Protein AF-A0A956LMI2-F1 (afdb_monomer_lite)

pLDDT: mean 76.94, std 14.59, range [37.19, 93.25]

Radius of gyration: 19.97 Å; chains: 1; bounding box: 58×34×61 Å

Sequence (258 aa):
MSATSNTNPEPTAPAVGPYRWFLLFNVVMVLFIFAEPTIARLTEGAWKRGHFVFENTVSLDSHAAFGYLFVLLFVTQSVLGFSLLRRARLVSAHRALGRVFVFGAAPLFIAIGVWMILDRGLGLPPERTVVFRRDAIALIIELIQVMTLVAIFLGRGWLAIRRRRLTAHVDAMMAAFISAAMIAGIRLVYAVIWMFGDSPFTVSGVYFITAALTTLELAAAFALVGRLRENRFALALVAGSTVLVIVAASPWYSVWDT

Secondary structure (DSSP, 8-state):
-------PPP--GGGHHHHHHHHHHHHHHHHHHHHHHHHHHHHHSSEEETTEEE-STHHHHHHHHHHHHHHHHHHHHHHHHHHTTT-GGGHHHHHHHHHHIIIIIHHHHHHHHHHHHHHHHTT-TT----TTTTTHHHHHHHHHHHHHHHHHHHHHHHHHHHTT-HHHHHHHHHHHHHHHHHHHHHHHHHHHHHTTSS-S--HHHHHHHHHHHHHHHHHHHHHHTT-TTTTHHHHHHHHHHHHHHHHHHGGGPPP---

Foldseek 3Di:
DDDPPPPPPDLPPLLLVLLVVLLVVLLVLLCVLVVVQVVCCVPVVFRDDVPDTDPPCPLVVQLVVLVVVLSVLVVVLSVLVVCCVPDVPSVVVNVVSVCCNVVPSVVSSLVSVVVSLCVLQVCPPPPPCNVQPLPSVLVVLLSVLLVVQLVVLCVQLVVCVVVVNNVSNSLSVSLSVLSNSLVSQLSVLVVVQVVVPDHQAWSLRSLVVSLVVSLVSSCCSCVSSPRNPVCVVSSCSSNVSSVVSSVVSVVRIDPPDD

Structure (mmCIF, N/CA/C/O backbone):
data_AF-A0A956LMI2-F1
#
_entry.id   AF-A0A956LMI2-F1
#
loop_
_atom_site.group_PDB
_atom_site.id
_atom_site.type_symbol
_atom_site.label_atom_id
_atom_site.label_alt_id
_atom_site.label_comp_id
_atom_site.label_asym_id
_atom_site.label_entity_id
_atom_site.label_seq_id
_atom_site.pdbx_PDB_ins_code
_atom_site.Cartn_x
_atom_site.Cartn_y
_atom_site.Cartn_z
_atom_site.occupancy
_atom_site.B_iso_or_equiv
_atom_site.auth_seq_id
_atom_site.auth_comp_id
_atom_site.auth_asym_id
_atom_site.auth_atom_id
_atom_site.pdbx_PDB_model_num
ATOM 1 N N . MET A 1 1 ? -35.229 -0.086 35.539 1.00 44.16 1 MET A N 1
ATOM 2 C CA . MET A 1 1 ? -34.698 -0.538 34.235 1.00 44.16 1 MET A CA 1
ATOM 3 C C . MET A 1 1 ? -33.244 -0.105 34.148 1.00 44.16 1 MET A C 1
ATOM 5 O O . MET A 1 1 ? -32.979 1.083 34.044 1.00 44.16 1 MET A O 1
ATOM 9 N N . SER A 1 2 ? -32.322 -1.049 34.338 1.00 40.94 2 SER A N 1
ATOM 10 C CA . SER A 1 2 ? -30.877 -0.802 34.352 1.00 40.94 2 SER A CA 1
ATOM 11 C C . SER A 1 2 ? -30.380 -0.605 32.921 1.00 40.94 2 SER A C 1
ATOM 13 O O . SER A 1 2 ? -30.636 -1.447 32.061 1.00 40.94 2 SER A O 1
ATOM 15 N N . ALA A 1 3 ? -29.705 0.515 32.660 1.00 42.06 3 ALA A N 1
ATOM 16 C CA . ALA A 1 3 ? -29.000 0.741 31.411 1.00 42.06 3 ALA A CA 1
ATOM 17 C C . ALA A 1 3 ? -27.860 -0.279 31.322 1.00 42.06 3 ALA A C 1
ATOM 19 O O . ALA A 1 3 ? -26.848 -0.161 32.011 1.00 42.06 3 ALA A O 1
ATOM 20 N N . THR A 1 4 ? -28.028 -1.297 30.481 1.00 39.53 4 THR A N 1
ATOM 21 C CA . THR A 1 4 ? -26.944 -2.199 30.099 1.00 39.53 4 THR A CA 1
ATOM 22 C C . THR A 1 4 ? -25.870 -1.370 29.407 1.00 39.53 4 THR A C 1
ATOM 24 O O . THR A 1 4 ? -25.980 -1.018 28.230 1.00 39.53 4 THR A O 1
ATOM 27 N N . SER A 1 5 ? -24.857 -1.014 30.187 1.00 38.62 5 SER A N 1
ATOM 28 C CA . SER A 1 5 ? -23.581 -0.469 29.756 1.00 38.62 5 SER A CA 1
ATOM 29 C C . SER A 1 5 ? -23.000 -1.395 28.682 1.00 38.62 5 SER A C 1
ATOM 31 O O . SER A 1 5 ? -22.398 -2.424 28.980 1.00 38.62 5 SER A O 1
ATOM 33 N N . ASN A 1 6 ? -23.215 -1.038 27.414 1.00 38.66 6 ASN A N 1
ATOM 34 C CA . ASN A 1 6 ? -22.536 -1.624 26.262 1.00 38.66 6 ASN A CA 1
ATOM 35 C C . ASN A 1 6 ? -21.081 -1.132 26.256 1.00 38.66 6 ASN A C 1
ATOM 37 O O . ASN A 1 6 ? -20.674 -0.328 25.415 1.00 38.66 6 ASN A O 1
ATOM 41 N N . THR A 1 7 ? -20.286 -1.599 27.215 1.00 43.38 7 THR A N 1
ATOM 42 C CA . THR A 1 7 ? -18.830 -1.560 27.118 1.00 43.38 7 THR A CA 1
ATOM 43 C C . THR A 1 7 ? -18.441 -2.612 26.093 1.00 43.38 7 THR A C 1
ATOM 45 O O . THR A 1 7 ? -18.179 -3.766 26.426 1.00 43.38 7 THR A O 1
ATOM 48 N N . ASN A 1 8 ? -18.454 -2.224 24.815 1.00 43.31 8 ASN A N 1
ATOM 49 C CA . ASN A 1 8 ? -17.656 -2.932 23.824 1.00 43.31 8 ASN A CA 1
ATOM 50 C C . ASN A 1 8 ? -16.249 -3.065 24.421 1.00 43.31 8 ASN A C 1
ATOM 52 O O . ASN A 1 8 ? -15.710 -2.030 24.827 1.00 43.31 8 ASN A O 1
ATOM 56 N N . PRO A 1 9 ? -15.673 -4.275 24.517 1.00 43.16 9 PRO A N 1
ATOM 57 C CA . PRO A 1 9 ? -14.311 -4.407 24.997 1.00 43.16 9 PRO A CA 1
ATOM 58 C C . PRO A 1 9 ? -13.437 -3.506 24.127 1.00 43.16 9 PRO A C 1
ATOM 60 O O . PRO A 1 9 ? -13.454 -3.608 22.893 1.00 43.16 9 PRO A O 1
ATOM 63 N N . GLU A 1 10 ? -12.753 -2.559 24.773 1.00 48.59 10 GLU A N 1
ATOM 64 C CA . GLU A 1 10 ? -11.717 -1.761 24.132 1.00 48.59 10 GLU A CA 1
ATOM 65 C C . GLU A 1 10 ? -10.778 -2.709 23.382 1.00 48.59 10 GLU A C 1
ATOM 67 O O . GLU A 1 10 ? -10.580 -3.844 23.832 1.00 48.59 10 GLU A O 1
ATOM 72 N N . PRO A 1 11 ? -10.199 -2.293 22.241 1.00 48.06 11 PRO A N 1
ATOM 73 C CA . PRO A 1 11 ? -9.112 -3.052 21.644 1.00 48.06 11 PRO A CA 1
ATOM 74 C C . PRO A 1 11 ? -8.071 -3.286 22.739 1.00 48.06 11 PRO A C 1
ATOM 76 O O . PRO A 1 11 ? -7.409 -2.355 23.191 1.00 48.06 11 PRO A O 1
ATOM 79 N N . THR A 1 12 ? -7.998 -4.526 23.218 1.00 49.00 12 THR A N 1
ATOM 80 C CA . THR A 1 12 ? -7.152 -4.901 24.342 1.00 49.00 12 THR A CA 1
ATOM 81 C C . THR A 1 12 ? -5.732 -4.463 24.005 1.00 49.00 12 THR A C 1
ATOM 83 O O . THR A 1 12 ? -5.245 -4.783 22.918 1.00 49.00 12 THR A O 1
ATOM 86 N N . ALA A 1 13 ? -5.073 -3.747 24.920 1.00 49.28 13 ALA A N 1
ATOM 87 C CA . ALA A 1 13 ? -3.671 -3.328 24.831 1.00 49.28 13 ALA A CA 1
ATOM 88 C C . ALA A 1 13 ? -2.713 -4.304 24.090 1.00 49.28 13 ALA A C 1
ATOM 90 O O . ALA A 1 13 ? -1.884 -3.809 23.321 1.00 49.28 13 ALA A O 1
ATOM 91 N N . PRO A 1 14 ? -2.827 -5.650 24.212 1.00 50.78 14 PRO A N 1
ATOM 92 C CA . PRO A 1 14 ? -2.036 -6.611 23.430 1.00 50.78 14 PRO A CA 1
ATOM 93 C C . PRO A 1 14 ? -2.103 -6.476 21.898 1.00 50.78 14 PRO A C 1
ATOM 95 O O . PRO A 1 14 ? -1.109 -6.753 21.237 1.00 50.78 14 PRO A O 1
ATOM 98 N N . ALA A 1 15 ? -3.207 -6.015 21.302 1.00 57.75 15 ALA A N 1
ATOM 99 C CA . ALA A 1 15 ? -3.331 -5.902 19.841 1.00 57.75 15 ALA A CA 1
ATOM 100 C C . ALA A 1 15 ? -2.534 -4.730 19.239 1.00 57.75 15 ALA A C 1
ATOM 102 O O . ALA A 1 15 ? -2.207 -4.719 18.053 1.00 57.75 15 ALA A O 1
ATOM 103 N N . VAL A 1 16 ? -2.239 -3.717 20.054 1.00 66.75 16 VAL A N 1
ATOM 104 C CA . VAL A 1 16 ? -1.670 -2.445 19.598 1.00 66.75 16 VAL A CA 1
ATOM 105 C C . VAL A 1 16 ? -0.168 -2.565 19.319 1.00 66.75 16 VAL A C 1
ATOM 107 O O . VAL A 1 16 ? 0.335 -1.907 18.412 1.00 66.75 16 VAL A O 1
ATOM 110 N N . GLY A 1 17 ? 0.548 -3.403 20.075 1.00 77.00 17 GLY A N 1
ATOM 111 C CA . GLY A 1 17 ? 1.995 -3.596 19.940 1.00 77.00 17 GLY A CA 1
ATOM 112 C C . GLY A 1 17 ? 2.400 -4.246 18.611 1.00 77.00 17 GLY A C 1
ATOM 113 O O . GLY A 1 17 ? 3.127 -3.617 17.844 1.00 77.00 17 GLY A O 1
ATOM 114 N N . PRO A 1 18 ? 1.911 -5.457 18.290 1.00 82.56 18 PRO A N 1
ATOM 115 C CA . PRO A 1 18 ? 2.251 -6.138 17.043 1.00 82.56 18 PRO A CA 1
ATOM 116 C C . PRO A 1 18 ? 1.874 -5.322 15.803 1.00 82.56 18 PRO A C 1
ATOM 118 O O . PRO A 1 18 ? 2.706 -5.130 14.923 1.00 82.56 18 PRO A O 1
ATOM 121 N N . TYR A 1 19 ? 0.664 -4.753 15.752 1.00 84.75 19 TYR A N 1
ATOM 122 C CA . TYR A 1 19 ? 0.241 -3.937 14.608 1.00 84.75 19 TYR A CA 1
ATOM 123 C C . TYR A 1 19 ? 1.116 -2.699 14.412 1.00 84.75 19 TYR A C 1
ATOM 125 O O . TYR A 1 19 ? 1.459 -2.384 13.279 1.00 84.75 19 TYR A O 1
ATOM 133 N N . ARG A 1 20 ? 1.559 -2.030 15.487 1.00 81.06 20 ARG A N 1
ATOM 134 C CA . ARG A 1 20 ? 2.545 -0.937 15.377 1.00 81.06 20 ARG A CA 1
ATOM 135 C C . ARG A 1 20 ? 3.820 -1.380 14.681 1.00 81.06 20 ARG A C 1
ATOM 137 O O . ARG A 1 20 ? 4.314 -0.646 13.832 1.00 81.06 20 ARG A O 1
ATOM 144 N N . TRP A 1 21 ? 4.336 -2.550 15.046 1.00 84.56 21 TRP A N 1
ATOM 145 C CA . TRP A 1 21 ? 5.561 -3.078 14.462 1.00 84.56 21 TRP A CA 1
ATOM 146 C C . TRP A 1 21 ? 5.404 -3.375 12.978 1.00 84.56 21 TRP A C 1
ATOM 148 O O . TRP A 1 21 ? 6.232 -2.913 12.202 1.00 84.56 21 TRP A O 1
ATOM 158 N N . PHE A 1 22 ? 4.322 -4.041 12.569 1.00 85.75 22 PHE A N 1
ATOM 159 C CA . PHE A 1 22 ? 4.063 -4.279 11.145 1.00 85.75 22 PHE A CA 1
ATOM 160 C C . PHE A 1 22 ? 3.876 -2.974 10.367 1.00 85.75 22 PHE A C 1
ATOM 162 O O . PHE A 1 22 ? 4.429 -2.823 9.280 1.00 85.75 22 PHE A O 1
ATOM 169 N N . LEU A 1 23 ? 3.148 -2.002 10.926 1.00 84.25 23 LEU A N 1
ATOM 170 C CA . LEU A 1 23 ? 2.990 -0.690 10.296 1.00 84.25 23 LEU A CA 1
ATOM 171 C C . LEU A 1 23 ? 4.340 0.012 10.106 1.00 84.25 23 LEU A C 1
ATOM 173 O O . LEU A 1 23 ? 4.628 0.504 9.018 1.00 84.25 23 LEU A O 1
ATOM 177 N N . LEU A 1 24 ? 5.179 0.035 11.146 1.00 86.19 24 LEU A N 1
ATOM 178 C CA . LEU A 1 24 ? 6.502 0.650 11.090 1.00 86.19 24 LEU A CA 1
ATOM 179 C C . LEU A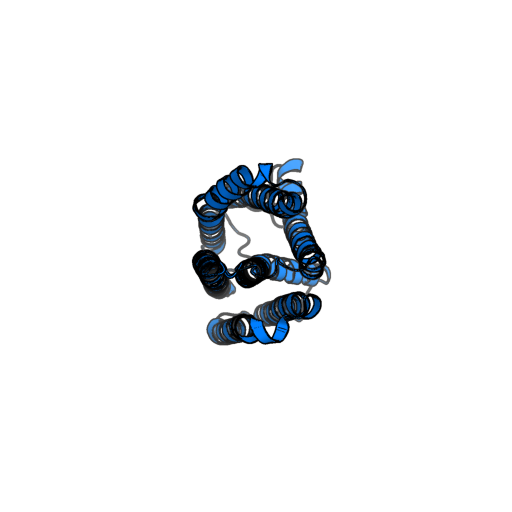 1 24 ? 7.421 -0.072 10.100 1.00 86.19 24 LE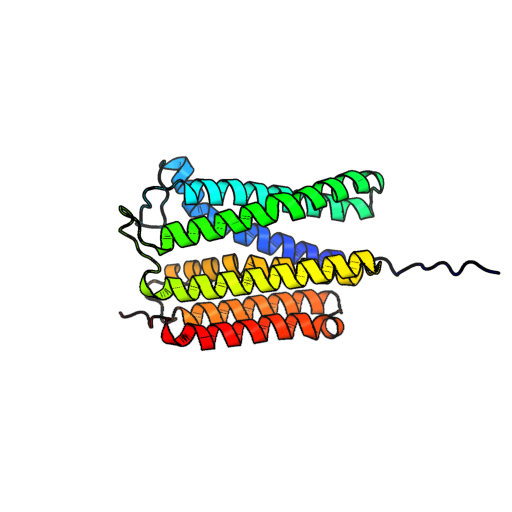U A C 1
ATOM 181 O O . LEU A 1 24 ? 8.064 0.587 9.290 1.00 86.19 24 LEU A O 1
ATOM 185 N N . PHE A 1 25 ? 7.454 -1.403 10.145 1.00 87.12 25 PHE A N 1
ATOM 186 C CA . PHE A 1 25 ? 8.259 -2.232 9.252 1.00 87.12 25 PHE A CA 1
ATOM 187 C C . PHE A 1 25 ? 7.943 -1.940 7.781 1.00 87.12 25 PHE A C 1
ATOM 189 O O . PHE A 1 25 ? 8.845 -1.623 7.012 1.00 87.12 25 PHE A O 1
ATOM 196 N N . ASN A 1 26 ? 6.663 -1.937 7.410 1.00 84.19 26 ASN A N 1
ATOM 197 C CA . ASN A 1 26 ? 6.239 -1.622 6.046 1.00 84.19 26 ASN A CA 1
ATOM 198 C C . ASN A 1 26 ? 6.549 -0.178 5.645 1.00 84.19 26 ASN A C 1
ATOM 200 O O . ASN A 1 26 ? 6.967 0.055 4.516 1.00 84.19 26 ASN A O 1
ATOM 204 N N . VAL A 1 27 ? 6.377 0.799 6.546 1.00 86.25 27 VAL A N 1
ATOM 205 C CA . VAL A 1 27 ? 6.756 2.194 6.261 1.00 86.25 27 VAL A CA 1
ATOM 206 C C . VAL A 1 27 ? 8.254 2.294 5.978 1.00 86.25 27 VAL A C 1
ATOM 208 O O . VAL A 1 27 ? 8.643 2.901 4.984 1.00 86.25 27 VAL A O 1
ATOM 211 N N . VAL A 1 28 ? 9.093 1.677 6.813 1.00 86.81 28 VAL A N 1
ATOM 212 C CA . VAL A 1 28 ? 10.549 1.657 6.616 1.00 86.81 28 VAL A CA 1
ATOM 213 C C . VAL A 1 28 ? 10.907 0.963 5.306 1.00 86.81 28 VAL A C 1
ATOM 215 O O . VAL A 1 28 ? 11.704 1.496 4.542 1.00 86.81 28 VAL A O 1
ATOM 218 N N . MET A 1 29 ? 10.281 -0.177 5.011 1.00 83.19 29 MET A N 1
ATOM 219 C CA . MET A 1 29 ? 10.495 -0.911 3.767 1.00 83.19 29 MET A CA 1
ATOM 220 C C . MET A 1 29 ? 10.142 -0.055 2.540 1.00 83.19 29 MET A C 1
ATOM 222 O O . MET A 1 29 ? 10.951 0.052 1.621 1.00 83.19 29 MET A O 1
ATOM 226 N N . VAL A 1 30 ? 8.977 0.604 2.539 1.00 80.81 30 VAL A N 1
ATOM 227 C CA . VAL A 1 30 ? 8.566 1.530 1.470 1.00 80.81 30 VAL A CA 1
ATOM 228 C C . VAL A 1 30 ? 9.601 2.643 1.307 1.00 80.81 30 VAL A C 1
ATOM 230 O O . VAL A 1 30 ? 10.081 2.870 0.201 1.00 80.81 30 VAL A O 1
ATOM 233 N N . LEU A 1 31 ? 9.990 3.309 2.398 1.00 84.19 31 LEU A N 1
ATOM 234 C CA . LEU A 1 31 ? 10.976 4.391 2.350 1.00 84.19 31 LEU A CA 1
ATOM 235 C C . LEU A 1 31 ? 12.331 3.917 1.812 1.00 84.19 31 LEU A C 1
ATOM 237 O O . LEU A 1 31 ? 12.943 4.628 1.021 1.00 84.19 31 LEU A O 1
ATOM 241 N N . PHE A 1 32 ? 12.773 2.720 2.199 1.00 81.75 32 PHE A N 1
ATOM 242 C CA . PHE A 1 32 ? 14.036 2.138 1.754 1.00 81.75 32 PHE A CA 1
ATOM 243 C C . PHE A 1 32 ? 14.053 1.883 0.243 1.00 81.75 32 PHE A C 1
ATOM 245 O O . PHE A 1 32 ? 15.001 2.262 -0.435 1.00 81.75 32 PHE A O 1
ATOM 252 N N . ILE A 1 33 ? 12.974 1.323 -0.310 1.00 74.56 33 ILE A N 1
ATOM 253 C CA . ILE A 1 33 ? 12.856 1.047 -1.752 1.00 74.56 33 ILE A CA 1
ATOM 254 C C . ILE A 1 33 ? 12.886 2.335 -2.580 1.00 74.56 33 ILE A C 1
ATOM 256 O O . ILE A 1 33 ? 13.409 2.352 -3.693 1.00 74.56 33 ILE A O 1
ATOM 260 N N . PHE A 1 34 ? 12.307 3.414 -2.056 1.00 73.50 34 PHE A N 1
ATOM 261 C CA . PHE A 1 34 ? 12.315 4.713 -2.724 1.00 73.50 34 PHE A CA 1
ATOM 262 C C . PHE A 1 34 ? 13.587 5.527 -2.449 1.00 73.50 34 PHE A C 1
ATOM 264 O O . PHE A 1 34 ? 13.789 6.543 -3.108 1.00 73.50 34 PHE A O 1
ATOM 271 N N . ALA A 1 35 ? 14.453 5.111 -1.521 1.00 78.62 35 ALA A N 1
ATOM 272 C CA . ALA A 1 35 ? 15.606 5.905 -1.108 1.00 78.62 35 ALA A CA 1
ATOM 273 C C . ALA A 1 35 ? 16.617 6.103 -2.245 1.00 78.62 35 ALA A C 1
ATOM 275 O O . ALA A 1 35 ? 16.941 7.244 -2.549 1.00 78.62 35 ALA A O 1
ATOM 276 N N . GLU A 1 36 ? 17.072 5.030 -2.900 1.00 71.94 36 GLU A N 1
ATOM 277 C CA . GLU A 1 36 ? 18.051 5.103 -4.001 1.00 71.94 36 GLU A CA 1
ATOM 278 C C . GLU A 1 36 ? 17.610 6.068 -5.124 1.00 71.94 36 GLU A C 1
ATOM 280 O O . GLU A 1 36 ? 18.326 7.042 -5.377 1.00 71.94 36 GLU A O 1
ATOM 285 N N . PRO A 1 37 ? 16.438 5.889 -5.768 1.00 73.19 37 PRO A N 1
ATOM 286 C CA . PRO A 1 37 ? 16.053 6.743 -6.887 1.00 73.19 37 PRO A CA 1
ATOM 287 C C . PRO A 1 37 ? 15.731 8.183 -6.455 1.00 73.19 37 PRO A C 1
ATOM 289 O O . PRO A 1 37 ? 16.002 9.118 -7.210 1.00 73.19 37 PRO A O 1
ATOM 292 N N . THR A 1 38 ? 15.218 8.392 -5.235 1.00 82.69 38 THR A N 1
ATOM 293 C CA . THR A 1 38 ? 15.002 9.743 -4.693 1.00 82.69 38 THR A CA 1
ATOM 294 C C . THR A 1 38 ? 16.324 10.444 -4.384 1.00 82.69 38 THR A C 1
ATOM 296 O O . THR A 1 38 ? 16.465 11.624 -4.693 1.00 82.69 38 THR A O 1
ATOM 299 N N . ILE A 1 39 ? 17.306 9.744 -3.805 1.00 84.62 39 ILE A N 1
ATOM 300 C CA . ILE A 1 39 ? 18.637 10.306 -3.542 1.00 84.62 39 ILE A CA 1
ATOM 301 C C . ILE A 1 39 ? 19.283 10.710 -4.863 1.00 84.62 39 ILE A C 1
ATOM 303 O O . ILE A 1 39 ? 19.662 11.869 -4.989 1.00 84.62 39 ILE A O 1
ATOM 307 N N . ALA A 1 40 ? 19.305 9.826 -5.867 1.00 81.19 40 ALA A N 1
ATOM 308 C CA . ALA A 1 40 ? 19.843 10.146 -7.190 1.00 81.19 40 ALA A CA 1
ATOM 309 C C . ALA A 1 40 ? 19.163 11.382 -7.806 1.00 81.19 40 ALA A C 1
ATOM 311 O O . ALA A 1 40 ? 19.836 12.279 -8.319 1.00 81.19 40 ALA A O 1
ATOM 312 N N . ARG A 1 41 ? 17.833 11.496 -7.681 1.00 87.50 41 ARG A N 1
ATOM 313 C CA . ARG A 1 41 ? 17.100 12.677 -8.154 1.00 87.50 41 ARG A CA 1
ATOM 314 C C . ARG A 1 41 ? 17.519 13.957 -7.428 1.00 87.50 41 ARG A C 1
ATOM 316 O O . ARG A 1 41 ? 17.631 14.994 -8.078 1.00 87.50 41 ARG A O 1
ATOM 323 N N . LEU A 1 42 ? 17.757 13.897 -6.119 1.00 87.56 42 LEU A N 1
ATOM 324 C CA . LEU A 1 42 ? 18.145 15.052 -5.304 1.00 87.56 42 LEU A CA 1
ATOM 325 C C . LEU A 1 42 ? 19.618 15.450 -5.474 1.00 87.56 42 LEU A C 1
ATOM 327 O O . LEU A 1 42 ? 19.922 16.639 -5.447 1.00 87.56 42 LEU A O 1
ATOM 331 N N . THR A 1 43 ? 20.529 14.488 -5.635 1.00 88.88 43 THR A N 1
ATOM 332 C CA . THR A 1 43 ? 21.979 14.744 -5.698 1.00 88.88 43 THR A CA 1
ATOM 333 C C . THR A 1 43 ? 22.492 14.933 -7.118 1.00 88.88 43 THR A C 1
ATOM 335 O O . THR A 1 43 ? 23.389 15.739 -7.340 1.00 88.88 43 THR A O 1
ATOM 338 N N . GLU A 1 44 ? 21.935 14.206 -8.085 1.00 86.88 44 GLU A N 1
ATOM 339 C CA . GLU A 1 44 ? 22.396 14.197 -9.480 1.00 86.88 44 GLU A CA 1
ATOM 340 C C . GLU A 1 44 ? 21.406 14.876 -10.434 1.00 86.88 44 GLU A C 1
ATOM 342 O O . GLU A 1 44 ? 21.659 14.964 -11.635 1.00 86.88 44 GLU A O 1
ATOM 347 N N . GLY A 1 45 ? 20.255 15.334 -9.929 1.00 85.12 45 GLY A N 1
ATOM 348 C CA . GLY A 1 45 ? 19.227 15.993 -10.732 1.00 85.12 45 GLY A CA 1
ATOM 349 C C . GLY A 1 45 ? 18.511 15.062 -11.711 1.00 85.12 45 GLY A C 1
ATOM 350 O O . GLY A 1 45 ? 17.725 15.531 -12.529 1.00 85.12 45 GLY A O 1
ATOM 351 N N . ALA A 1 46 ? 18.726 13.748 -11.638 1.00 82.94 46 ALA A N 1
ATOM 352 C CA . ALA A 1 46 ? 18.171 12.772 -12.568 1.00 82.94 46 ALA A CA 1
ATOM 353 C C . ALA A 1 46 ? 17.579 11.579 -11.818 1.00 82.94 46 ALA A C 1
ATOM 355 O O . ALA A 1 46 ? 18.153 11.095 -10.846 1.00 82.94 46 ALA A O 1
ATOM 356 N N . TRP A 1 47 ? 16.435 11.083 -12.285 1.00 80.50 47 TRP A N 1
ATOM 357 C CA . TRP A 1 47 ? 15.911 9.813 -11.797 1.00 80.50 47 TRP A CA 1
ATOM 358 C C . TRP A 1 47 ? 16.782 8.691 -12.346 1.00 80.50 47 TRP A C 1
ATOM 360 O O . TRP A 1 47 ? 16.893 8.538 -13.564 1.00 80.50 47 TRP A O 1
ATOM 370 N N . LYS A 1 48 ? 17.396 7.912 -11.454 1.00 70.75 48 LYS A N 1
ATOM 371 C CA . LYS A 1 48 ? 18.263 6.793 -11.828 1.00 70.75 48 LYS A CA 1
ATOM 372 C C . LYS A 1 48 ? 18.008 5.570 -10.963 1.00 70.75 48 LYS A C 1
ATOM 374 O O . LYS A 1 48 ? 17.569 5.690 -9.821 1.00 70.75 48 LYS A O 1
ATOM 379 N N . ARG A 1 49 ? 18.296 4.398 -11.523 1.00 67.62 49 ARG A N 1
ATOM 380 C CA . ARG A 1 49 ? 18.397 3.134 -10.787 1.00 67.62 49 ARG A CA 1
ATOM 381 C C . ARG A 1 49 ? 19.542 2.321 -11.371 1.00 67.62 49 ARG A C 1
ATOM 383 O O . ARG A 1 49 ? 19.478 1.930 -12.539 1.00 67.62 49 ARG A O 1
ATOM 390 N N . GLY A 1 50 ? 20.598 2.102 -10.592 1.00 67.62 50 GLY A N 1
ATOM 391 C CA . GLY A 1 50 ? 21.864 1.608 -11.137 1.00 67.62 50 GLY A CA 1
ATOM 392 C C . GLY A 1 50 ? 22.349 2.457 -12.325 1.00 67.62 50 GLY A C 1
ATOM 393 O O . GLY A 1 50 ? 22.504 3.670 -12.210 1.00 67.62 50 GLY A O 1
ATOM 394 N N . HIS A 1 51 ? 22.559 1.829 -13.486 1.00 65.44 51 HIS A N 1
ATOM 395 C CA . HIS A 1 51 ? 23.030 2.494 -14.710 1.00 65.44 51 HIS A CA 1
ATOM 396 C C . HIS A 1 51 ? 21.905 3.071 -15.592 1.00 65.44 51 HIS A C 1
ATOM 398 O O . HIS A 1 51 ? 22.184 3.700 -16.613 1.00 65.44 51 HIS A O 1
ATOM 404 N N . PHE A 1 52 ? 20.638 2.870 -15.223 1.00 64.12 52 PHE A N 1
ATOM 405 C CA . PHE A 1 52 ? 19.497 3.336 -16.006 1.00 64.12 52 PHE A CA 1
ATOM 406 C C . PHE A 1 52 ? 19.078 4.745 -15.589 1.00 64.12 52 PHE A C 1
ATOM 408 O O . PHE A 1 52 ? 18.819 4.992 -14.410 1.00 64.12 52 PHE A O 1
ATOM 415 N N . VAL A 1 53 ? 18.964 5.652 -16.562 1.00 72.25 53 VAL A N 1
ATOM 416 C CA . VAL A 1 53 ? 18.468 7.024 -16.380 1.00 72.25 53 VAL A CA 1
ATOM 417 C C . VAL A 1 53 ? 17.061 7.127 -16.964 1.00 72.25 53 VAL A C 1
ATOM 419 O O . VAL A 1 53 ? 16.820 6.662 -18.078 1.00 72.25 53 VAL A O 1
ATOM 422 N N . PHE A 1 54 ? 16.134 7.721 -16.215 1.00 72.31 54 PHE A N 1
ATOM 423 C CA . PHE A 1 54 ? 14.763 7.957 -16.663 1.00 72.31 54 PHE A CA 1
ATOM 424 C C . PHE A 1 54 ? 14.608 9.383 -17.205 1.00 72.31 54 PHE A C 1
ATOM 426 O O . PHE A 1 54 ? 15.077 10.346 -16.597 1.00 72.31 54 PHE A O 1
ATOM 433 N N . GLU A 1 55 ? 13.898 9.516 -18.324 1.00 72.50 55 GLU A N 1
ATOM 434 C CA . GLU A 1 55 ? 13.566 10.792 -18.966 1.00 72.50 55 GLU A CA 1
ATOM 435 C C . GLU A 1 55 ? 12.067 11.118 -18.792 1.00 72.50 55 GLU A C 1
ATOM 437 O O . GLU A 1 55 ? 11.274 10.249 -18.420 1.00 72.50 55 GLU A O 1
ATOM 442 N N . ASN A 1 56 ? 11.666 12.377 -19.021 1.00 73.50 56 ASN A N 1
ATOM 443 C CA . ASN A 1 56 ? 10.287 12.865 -18.833 1.00 73.50 56 ASN A CA 1
ATOM 444 C C . ASN A 1 56 ? 9.688 12.514 -17.461 1.00 73.50 56 ASN A C 1
ATOM 446 O O . ASN A 1 56 ? 8.657 11.863 -17.354 1.00 73.50 56 ASN A O 1
ATOM 450 N N . THR A 1 57 ? 10.337 12.936 -16.382 1.00 79.75 57 THR A N 1
ATOM 451 C CA . THR A 1 57 ? 10.134 12.346 -15.050 1.00 79.75 57 THR A CA 1
ATOM 452 C C . THR A 1 57 ? 8.980 12.927 -14.236 1.00 79.75 57 THR A C 1
ATOM 454 O O . THR A 1 57 ? 8.881 12.641 -13.048 1.00 79.75 57 THR A O 1
ATOM 457 N N . VAL A 1 58 ? 8.091 13.726 -14.833 1.00 84.19 58 VAL A N 1
ATOM 458 C CA . VAL A 1 58 ? 7.024 14.438 -14.101 1.00 84.19 58 VAL A CA 1
ATOM 459 C C . VAL A 1 58 ? 6.115 13.476 -13.333 1.00 84.19 58 VAL A C 1
ATOM 461 O O . VAL A 1 58 ? 5.721 13.765 -12.202 1.00 84.19 58 VAL A O 1
ATOM 464 N N . SER A 1 59 ? 5.803 12.318 -13.916 1.00 85.06 59 SER A N 1
ATOM 465 C CA . SER A 1 59 ? 5.001 11.283 -13.262 1.00 85.06 59 SER A CA 1
ATOM 466 C C . SER A 1 59 ? 5.733 10.645 -12.074 1.00 85.06 59 SER A C 1
ATOM 468 O O . SER A 1 59 ? 5.114 10.412 -11.036 1.00 85.06 59 SER A O 1
ATOM 470 N N . LEU A 1 60 ? 7.052 10.436 -12.179 1.00 83.44 60 LEU A N 1
ATOM 471 C CA . LEU A 1 60 ? 7.913 9.938 -11.099 1.00 83.44 60 LEU A CA 1
ATOM 472 C C . LEU A 1 60 ? 8.065 10.972 -9.976 1.00 83.44 60 LEU A C 1
ATOM 474 O O . LEU A 1 60 ? 7.883 10.631 -8.810 1.00 83.44 60 LEU A O 1
ATOM 478 N N . ASP A 1 61 ? 8.324 12.236 -10.326 1.00 87.38 61 ASP A N 1
ATOM 479 C CA . ASP A 1 61 ? 8.406 13.360 -9.388 1.00 87.38 61 ASP A CA 1
ATOM 480 C C . ASP A 1 61 ? 7.085 13.515 -8.619 1.00 87.38 61 ASP A C 1
ATOM 482 O O . ASP A 1 61 ? 7.076 13.614 -7.390 1.00 87.38 61 ASP A O 1
ATOM 486 N N . SER A 1 62 ? 5.955 13.453 -9.332 1.00 88.25 62 SER A N 1
ATOM 487 C CA . SER A 1 62 ? 4.620 13.508 -8.733 1.00 88.25 62 SER A CA 1
ATOM 488 C C . SER A 1 62 ? 4.373 12.302 -7.827 1.00 88.25 62 SER A C 1
ATOM 490 O O . SER A 1 62 ? 3.982 12.465 -6.673 1.00 88.25 62 SER A O 1
ATOM 492 N N . HIS A 1 63 ? 4.632 11.082 -8.300 1.00 87.69 63 HIS A N 1
ATOM 493 C CA . HIS A 1 63 ? 4.419 9.876 -7.505 1.00 87.69 63 HIS A CA 1
ATOM 494 C C . HIS A 1 63 ? 5.262 9.867 -6.229 1.00 87.69 63 HIS A C 1
ATOM 496 O O . HIS A 1 63 ? 4.740 9.546 -5.162 1.00 87.69 63 HIS A O 1
ATOM 502 N N . ALA A 1 64 ? 6.524 10.288 -6.308 1.00 86.06 64 ALA A N 1
ATOM 503 C CA . ALA A 1 64 ? 7.390 10.414 -5.147 1.00 86.06 64 ALA A CA 1
ATOM 504 C C . ALA A 1 64 ? 6.875 11.482 -4.172 1.00 86.06 64 ALA A C 1
ATOM 506 O O . ALA A 1 64 ? 6.696 11.188 -2.991 1.00 86.06 64 ALA A O 1
ATOM 507 N N . ALA A 1 65 ? 6.561 12.691 -4.650 1.00 88.75 65 ALA A N 1
ATOM 508 C CA . ALA A 1 65 ? 6.068 13.778 -3.804 1.00 88.75 65 ALA A CA 1
ATOM 509 C C . ALA A 1 65 ? 4.773 13.397 -3.067 1.00 88.75 65 ALA A C 1
ATOM 511 O O . ALA A 1 65 ? 4.673 13.536 -1.844 1.00 88.75 65 ALA A O 1
ATOM 512 N N . PHE A 1 66 ? 3.793 12.854 -3.793 1.00 88.88 66 PHE A N 1
ATOM 513 C CA . PHE A 1 66 ? 2.535 12.406 -3.202 1.00 88.88 66 PHE A CA 1
ATOM 514 C C . PHE A 1 66 ? 2.699 11.140 -2.359 1.00 88.88 66 PHE A C 1
ATOM 516 O O . PHE A 1 66 ? 1.988 10.990 -1.369 1.00 88.88 66 PHE A O 1
ATOM 523 N N . GLY A 1 67 ? 3.658 10.270 -2.683 1.00 86.31 67 GLY A N 1
ATOM 524 C CA . GLY A 1 67 ? 4.037 9.125 -1.859 1.00 86.31 67 GLY A CA 1
ATOM 525 C C . GLY A 1 67 ? 4.597 9.545 -0.504 1.00 86.31 67 GLY A C 1
ATOM 526 O O . GLY A 1 67 ? 4.129 9.062 0.526 1.00 86.31 67 GLY A O 1
ATOM 527 N N . TYR A 1 68 ? 5.521 10.509 -0.468 1.00 87.31 68 TYR A N 1
ATOM 528 C CA . TYR A 1 68 ? 6.040 11.057 0.788 1.00 87.31 68 TYR A CA 1
ATOM 529 C C . TYR A 1 68 ? 4.954 11.766 1.598 1.00 87.31 68 TYR A C 1
ATOM 531 O O . TYR A 1 68 ? 4.867 11.558 2.809 1.00 87.31 68 TYR A O 1
ATOM 539 N N . LEU A 1 69 ? 4.080 12.544 0.948 1.00 89.50 69 LEU A N 1
ATOM 540 C CA . LEU A 1 69 ? 2.931 13.156 1.618 1.00 89.50 69 LEU A CA 1
ATOM 541 C C . LEU A 1 69 ? 1.984 12.091 2.191 1.00 89.50 69 LEU A C 1
ATOM 543 O O . LEU A 1 69 ? 1.539 12.210 3.332 1.00 89.50 69 LEU A O 1
ATOM 547 N N . PHE A 1 70 ? 1.700 11.033 1.432 1.00 87.94 70 PHE A N 1
ATOM 548 C CA . PHE A 1 70 ? 0.867 9.919 1.873 1.00 87.94 70 PHE A CA 1
ATOM 549 C C . PHE A 1 70 ? 1.471 9.219 3.095 1.00 87.94 70 PHE A C 1
ATOM 551 O O . PHE A 1 70 ? 0.773 9.041 4.094 1.00 87.94 70 PHE A O 1
ATOM 558 N N . VAL A 1 71 ? 2.769 8.893 3.062 1.00 86.88 71 VAL A N 1
ATOM 559 C CA . VAL A 1 71 ? 3.490 8.292 4.196 1.00 86.88 71 VAL A CA 1
ATOM 560 C C . VAL A 1 71 ? 3.470 9.222 5.408 1.00 86.88 71 VAL A C 1
ATOM 562 O O . VAL A 1 71 ? 3.171 8.771 6.512 1.00 86.88 71 VAL A O 1
ATOM 565 N N . LEU A 1 72 ? 3.711 10.523 5.225 1.00 89.50 72 LEU A N 1
ATOM 566 C CA . LEU A 1 72 ? 3.670 11.505 6.310 1.00 89.50 72 LEU A CA 1
ATOM 567 C C . LEU A 1 72 ? 2.285 11.567 6.968 1.00 89.50 72 LEU A C 1
ATOM 569 O O . LEU A 1 72 ? 2.175 11.484 8.196 1.00 89.50 72 LEU A O 1
ATOM 573 N N . LEU A 1 73 ? 1.221 11.686 6.169 1.00 90.81 73 LEU A N 1
ATOM 574 C CA . LEU A 1 73 ? -0.155 11.713 6.670 1.00 90.81 73 LEU A CA 1
ATOM 575 C C . LEU A 1 73 ? -0.516 10.394 7.357 1.00 90.81 73 LEU A C 1
ATOM 577 O O . LEU A 1 73 ? -1.156 10.413 8.407 1.00 90.81 73 LEU A O 1
ATOM 581 N N . PHE A 1 74 ? -0.064 9.263 6.815 1.00 85.88 74 PHE A N 1
ATOM 582 C CA . PHE A 1 74 ? -0.282 7.940 7.387 1.00 85.88 74 PHE A CA 1
ATOM 583 C C . PHE A 1 74 ? 0.409 7.763 8.745 1.00 85.88 74 PHE A C 1
ATOM 585 O O . PHE A 1 74 ? -0.224 7.349 9.721 1.00 85.88 74 PHE A O 1
ATOM 592 N N . VAL A 1 75 ? 1.695 8.112 8.837 1.00 87.44 75 VAL A N 1
ATOM 593 C CA . VAL A 1 75 ? 2.465 8.071 10.087 1.00 87.44 75 VAL A CA 1
ATOM 594 C C . VAL A 1 75 ? 1.833 9.010 11.111 1.00 87.44 75 VAL A C 1
ATOM 596 O O . VAL A 1 75 ? 1.591 8.600 12.245 1.00 87.44 75 VAL A O 1
ATOM 599 N N . THR A 1 76 ? 1.464 10.227 10.707 1.00 90.31 76 THR A N 1
ATOM 600 C CA . THR A 1 76 ? 0.776 11.187 11.584 1.00 90.31 76 THR A CA 1
ATOM 601 C C . THR A 1 76 ? -0.557 10.627 12.079 1.00 90.31 76 THR A C 1
ATOM 603 O O . THR A 1 76 ? -0.839 10.662 13.277 1.00 90.31 76 THR A O 1
ATOM 606 N N . GLN A 1 77 ? -1.363 10.042 11.190 1.00 89.00 77 GLN A N 1
ATOM 607 C CA . GLN A 1 77 ? -2.645 9.431 11.534 1.00 89.00 77 GLN A CA 1
ATOM 608 C C . GLN A 1 77 ? -2.481 8.265 12.512 1.00 89.00 77 GLN A C 1
ATOM 610 O O . GLN A 1 77 ? -3.264 8.145 13.461 1.00 89.00 77 GLN A O 1
ATOM 615 N N . SER A 1 78 ? -1.436 7.457 12.328 1.00 83.00 78 SER A N 1
ATOM 616 C CA . SER A 1 78 ? -1.077 6.344 13.207 1.00 83.00 78 SER A CA 1
ATOM 617 C C . SER A 1 78 ? -0.631 6.840 14.584 1.00 83.00 78 SER A C 1
ATOM 619 O O . SER A 1 78 ? -1.178 6.413 15.600 1.00 83.00 78 SER A O 1
ATOM 621 N N . VAL A 1 79 ? 0.293 7.806 14.644 1.00 84.94 79 VAL A N 1
ATOM 622 C CA . VAL A 1 79 ? 0.769 8.423 15.897 1.00 84.94 79 VAL A CA 1
ATOM 623 C C . VAL A 1 79 ? -0.381 9.064 16.666 1.00 84.94 79 VAL A C 1
ATOM 625 O O . VAL A 1 79 ? -0.491 8.866 17.880 1.00 84.94 79 VAL A O 1
ATOM 628 N N . LEU A 1 80 ? -1.271 9.790 15.981 1.00 86.19 80 LEU A N 1
ATOM 629 C CA . LEU A 1 80 ? -2.470 10.351 16.597 1.00 86.19 80 LEU A CA 1
ATOM 630 C C . LEU A 1 80 ? -3.363 9.243 17.150 1.00 86.19 80 LEU A C 1
ATOM 632 O O . LEU A 1 80 ? -3.704 9.301 18.329 1.00 86.19 80 LEU A O 1
ATOM 636 N N . GLY A 1 81 ? -3.670 8.215 16.352 1.00 82.81 81 GLY A N 1
ATOM 637 C CA . GLY A 1 81 ? -4.502 7.080 16.763 1.00 82.81 81 GLY A CA 1
ATOM 638 C C . GLY A 1 81 ? -3.959 6.368 18.003 1.00 82.81 81 GLY A C 1
ATOM 639 O O . GLY A 1 81 ? -4.697 6.072 18.938 1.00 82.81 81 GLY A O 1
ATOM 640 N N . PHE A 1 82 ? -2.643 6.183 18.073 1.00 78.38 82 PHE A N 1
ATOM 641 C CA . PHE A 1 82 ? -1.969 5.609 19.234 1.00 78.38 82 PHE A CA 1
ATOM 642 C C . PHE A 1 82 ? -1.944 6.528 20.450 1.00 78.38 82 PHE A C 1
ATOM 644 O O . PHE A 1 82 ? -2.023 6.053 21.584 1.00 78.38 82 PHE A O 1
ATOM 651 N N . SER A 1 83 ? -1.863 7.835 20.223 1.00 82.06 83 SER A N 1
ATOM 652 C CA . SER A 1 83 ? -1.896 8.840 21.282 1.00 82.06 83 SER A CA 1
ATOM 653 C C . SER A 1 83 ? -3.291 9.007 21.889 1.00 82.06 83 SER A C 1
ATOM 655 O O . SER A 1 83 ? -3.391 9.434 23.040 1.00 82.06 83 SER A O 1
ATOM 657 N N . LEU A 1 84 ? -4.360 8.623 21.175 1.00 80.62 84 LEU A N 1
ATOM 658 C CA . LEU A 1 84 ? -5.733 8.639 21.700 1.00 80.62 84 LEU A CA 1
ATOM 659 C C . LEU A 1 84 ? -5.901 7.775 22.948 1.00 80.62 84 LEU A C 1
ATOM 661 O O . LEU A 1 84 ? -6.654 8.166 23.834 1.00 80.62 84 LEU A O 1
ATOM 665 N N . LEU A 1 85 ? -5.143 6.679 23.060 1.00 70.88 85 LEU A N 1
ATOM 666 C CA . LEU A 1 85 ? -5.146 5.804 24.240 1.00 70.88 85 LEU A CA 1
ATOM 667 C C . LEU A 1 85 ? -4.743 6.539 25.528 1.00 70.88 85 LEU A C 1
ATOM 669 O O . LEU A 1 85 ? -5.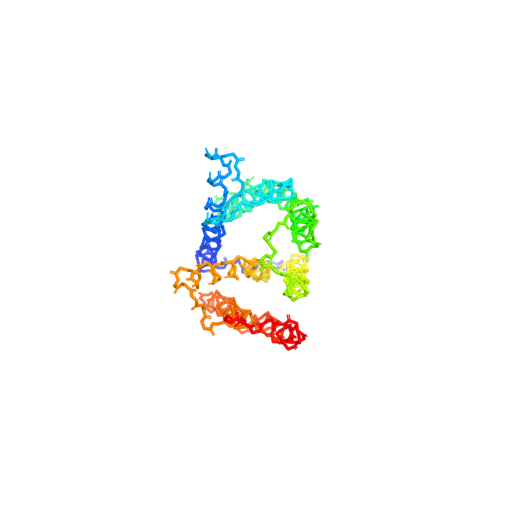075 6.099 26.619 1.00 70.88 85 LEU A O 1
ATOM 673 N N . ARG A 1 86 ? -4.001 7.647 25.410 1.00 76.12 86 ARG A N 1
ATOM 674 C CA . ARG A 1 86 ? -3.521 8.446 26.550 1.00 76.12 86 ARG A CA 1
ATOM 675 C C . ARG A 1 86 ? -4.115 9.854 26.591 1.00 76.12 86 ARG A C 1
ATOM 677 O O . ARG A 1 86 ? -3.999 10.533 27.605 1.00 76.12 86 ARG A O 1
ATOM 684 N N . ARG A 1 87 ? -4.669 10.349 25.479 1.00 77.62 87 ARG A N 1
ATOM 685 C CA . ARG A 1 87 ? -5.074 11.754 25.305 1.00 77.62 87 ARG A CA 1
ATOM 686 C C . ARG A 1 87 ? -6.351 11.862 24.468 1.00 77.62 87 ARG A C 1
ATOM 688 O O . ARG A 1 87 ? -6.293 12.076 23.257 1.00 77.62 87 ARG A O 1
ATOM 695 N N . ALA A 1 88 ? -7.506 11.834 25.132 1.00 77.38 88 ALA A N 1
ATOM 696 C CA . ALA A 1 88 ? -8.823 11.957 24.493 1.00 77.38 88 ALA A CA 1
ATOM 697 C C . ALA A 1 88 ? -9.012 13.256 23.675 1.00 77.38 88 ALA A C 1
ATOM 699 O O . ALA A 1 88 ? -9.761 13.282 22.701 1.00 77.38 88 ALA A O 1
ATOM 700 N N . ARG A 1 89 ? -8.281 14.334 23.997 1.00 83.56 89 ARG A N 1
ATOM 701 C CA . ARG A 1 89 ? -8.355 15.616 23.267 1.00 83.56 89 ARG A CA 1
ATOM 702 C C . ARG A 1 89 ? -7.932 15.545 21.792 1.00 83.56 89 ARG A C 1
ATOM 704 O O . ARG A 1 89 ? -8.256 16.445 21.027 1.00 83.56 89 ARG A O 1
ATOM 711 N N . LEU A 1 90 ? -7.228 14.491 21.371 1.00 85.38 90 LEU A N 1
ATOM 712 C CA . LEU A 1 90 ? -6.744 14.348 19.990 1.00 85.38 90 LEU A CA 1
ATOM 713 C C . LEU A 1 90 ? -7.774 13.700 19.043 1.00 85.38 90 LEU A C 1
ATOM 715 O O . LEU A 1 90 ? -7.511 13.593 17.846 1.00 85.38 90 LEU A O 1
ATOM 719 N N . VAL A 1 91 ? -8.952 13.286 19.542 1.00 84.62 91 VAL A N 1
ATOM 720 C CA . VAL A 1 91 ? -9.973 12.572 18.743 1.00 84.62 91 VAL A CA 1
ATOM 721 C C . VAL A 1 91 ? -10.423 13.389 17.531 1.00 84.62 91 VAL A C 1
ATOM 723 O O . VAL A 1 91 ? -10.548 12.840 16.437 1.00 84.62 91 VAL A O 1
ATOM 726 N N . SER A 1 92 ? -10.655 14.696 17.705 1.00 87.38 92 SER A N 1
ATOM 727 C CA . SER A 1 92 ? -11.102 15.569 16.611 1.00 87.38 92 SER A CA 1
ATOM 728 C C . SER A 1 92 ? -10.057 15.645 15.492 1.00 87.38 92 SER A C 1
ATOM 730 O O . SER A 1 92 ? -10.388 15.427 14.326 1.00 87.38 92 SER A O 1
ATOM 732 N N . ALA A 1 93 ? -8.784 15.835 15.856 1.00 88.88 93 ALA A N 1
ATOM 733 C CA . ALA A 1 93 ? -7.669 15.877 14.913 1.00 88.88 93 ALA A CA 1
ATOM 734 C C . ALA A 1 93 ? -7.495 14.543 14.168 1.00 88.88 93 ALA A C 1
ATOM 736 O O . ALA A 1 93 ? -7.418 14.538 12.943 1.00 88.88 93 ALA A O 1
ATOM 737 N N . HIS A 1 94 ? -7.532 13.408 14.877 1.00 89.25 94 HIS A N 1
ATOM 738 C CA . HIS A 1 94 ? -7.442 12.076 14.266 1.00 89.25 94 HIS A CA 1
ATOM 739 C C . HIS A 1 94 ? -8.591 11.800 13.281 1.00 89.25 94 HIS A C 1
ATOM 741 O O . HIS A 1 94 ? -8.395 11.207 12.221 1.00 89.25 94 HIS A O 1
ATOM 747 N N . ARG A 1 95 ? -9.813 12.249 13.593 1.00 88.38 95 ARG A N 1
ATOM 748 C CA . ARG A 1 95 ? -10.959 12.112 12.680 1.00 88.38 95 ARG A CA 1
ATOM 749 C C . ARG A 1 95 ? -10.847 13.035 11.470 1.00 88.38 95 ARG A C 1
ATOM 751 O O . ARG A 1 95 ? -11.177 12.615 10.364 1.00 88.38 95 ARG A O 1
ATOM 758 N N . ALA A 1 96 ? -10.417 14.280 11.669 1.00 90.25 96 ALA A N 1
ATOM 759 C CA . ALA A 1 96 ? -10.223 15.234 10.583 1.00 90.25 96 ALA A CA 1
ATOM 760 C C . ALA A 1 96 ? -9.151 14.736 9.606 1.00 90.25 96 ALA A C 1
ATOM 762 O O . ALA A 1 96 ? -9.430 14.618 8.414 1.00 90.25 96 ALA A O 1
ATOM 763 N N . LEU A 1 97 ? -7.987 14.341 10.127 1.00 91.75 97 LEU A N 1
ATOM 764 C CA . LEU A 1 97 ? -6.898 13.782 9.334 1.00 91.75 97 LEU A CA 1
ATOM 765 C C . LEU A 1 97 ? -7.308 12.473 8.649 1.00 91.75 97 LEU A C 1
ATOM 767 O O . LEU A 1 97 ? -7.044 12.302 7.465 1.00 91.75 97 LEU A O 1
ATOM 771 N N . GLY A 1 98 ? -8.039 11.593 9.340 1.00 86.44 98 GLY A N 1
ATOM 772 C CA . GLY A 1 98 ? -8.576 10.367 8.746 1.00 86.44 98 GLY A CA 1
ATOM 773 C C . GLY A 1 98 ? -9.498 10.619 7.550 1.00 86.44 98 GLY A C 1
ATOM 774 O O . GLY A 1 98 ? -9.414 9.905 6.556 1.00 86.44 98 GLY A O 1
ATOM 775 N N . ARG A 1 99 ? -10.340 11.662 7.597 1.00 88.44 99 ARG A N 1
ATOM 776 C CA . ARG A 1 99 ? -11.169 12.061 6.444 1.00 88.44 99 ARG A CA 1
ATOM 777 C C . ARG A 1 99 ? -10.325 12.584 5.287 1.00 88.44 99 ARG A C 1
ATOM 779 O O . ARG A 1 99 ? -10.550 12.162 4.160 1.00 88.44 99 ARG A O 1
ATOM 786 N N . VAL A 1 100 ? -9.354 13.457 5.563 1.00 90.12 100 VAL A N 1
ATOM 787 C CA . VAL A 1 100 ? -8.422 13.968 4.539 1.00 90.12 100 VAL A CA 1
ATOM 788 C C . VAL A 1 100 ? -7.659 12.818 3.885 1.00 90.12 100 VAL A C 1
ATOM 790 O O . VAL A 1 100 ? -7.513 12.781 2.667 1.00 90.12 100 VAL A O 1
ATOM 793 N N . PHE A 1 101 ? -7.224 11.844 4.681 1.00 85.50 101 PHE A N 1
ATOM 794 C CA . PHE A 1 101 ? -6.516 10.675 4.189 1.00 85.50 101 PHE A CA 1
ATOM 795 C C . PHE A 1 101 ? -7.399 9.811 3.280 1.00 85.50 101 PHE A C 1
ATOM 797 O O . PHE A 1 101 ? -7.015 9.527 2.151 1.00 85.50 101 PHE A O 1
ATOM 804 N N . VAL A 1 102 ? -8.598 9.436 3.737 1.00 81.62 102 VAL A N 1
ATOM 805 C CA . VAL A 1 102 ? -9.491 8.521 3.002 1.00 81.62 102 VAL A CA 1
ATOM 806 C C . VAL A 1 102 ? -10.103 9.161 1.755 1.00 81.62 102 VAL A C 1
ATOM 808 O O . VAL A 1 102 ? -10.230 8.484 0.741 1.00 81.62 102 VAL A O 1
ATOM 811 N N . PHE A 1 103 ? -10.494 10.436 1.812 1.00 83.44 103 PHE A N 1
ATOM 812 C CA . PHE A 1 103 ? -11.197 11.101 0.707 1.00 83.44 103 PHE A CA 1
ATOM 813 C C . PHE A 1 103 ? -10.293 11.952 -0.188 1.00 83.44 103 PHE A C 1
ATOM 815 O O . PHE A 1 103 ? -10.715 12.326 -1.276 1.00 83.44 103 PHE A O 1
ATOM 822 N N . GLY A 1 104 ? -9.075 12.269 0.256 1.00 86.75 104 GLY A N 1
ATOM 823 C CA . GLY A 1 104 ? -8.127 13.094 -0.491 1.00 86.75 104 GLY A CA 1
ATOM 824 C C . GLY A 1 104 ? -6.845 12.341 -0.817 1.00 86.75 104 GLY A C 1
ATOM 825 O O . GLY A 1 104 ? -6.624 11.953 -1.960 1.00 86.75 104 GLY A O 1
ATOM 826 N N . ALA A 1 105 ? -6.000 12.120 0.194 1.00 86.06 105 ALA A N 1
ATOM 827 C CA . ALA A 1 105 ? -4.633 11.647 -0.021 1.00 86.06 105 ALA A CA 1
ATOM 828 C C . ALA A 1 105 ? -4.558 10.238 -0.630 1.00 86.06 105 ALA A C 1
ATOM 830 O O . ALA A 1 105 ? -3.786 10.030 -1.559 1.00 86.06 105 ALA A O 1
ATOM 831 N N . ALA A 1 106 ? -5.355 9.280 -0.142 1.00 80.06 106 ALA A N 1
ATOM 832 C CA . ALA A 1 106 ? -5.327 7.910 -0.648 1.00 80.06 106 ALA A CA 1
ATOM 833 C C . ALA A 1 106 ? -5.832 7.808 -2.100 1.00 80.06 106 ALA A C 1
ATOM 835 O O . ALA A 1 106 ? -5.074 7.303 -2.928 1.00 80.06 106 ALA A O 1
ATOM 836 N N . PRO A 1 107 ? -7.022 8.334 -2.468 1.00 78.94 107 PRO A N 1
ATOM 837 C CA . PRO A 1 107 ? -7.470 8.329 -3.862 1.00 78.94 107 PRO A CA 1
ATOM 838 C C . PRO A 1 107 ? -6.498 9.043 -4.806 1.00 78.94 107 PRO A C 1
ATOM 840 O O . PRO A 1 107 ? -6.258 8.566 -5.912 1.00 78.94 107 PRO A O 1
ATOM 843 N N . LEU A 1 108 ? -5.907 10.159 -4.366 1.00 84.94 108 LEU A N 1
ATOM 844 C CA . LEU A 1 108 ? -4.950 10.911 -5.172 1.00 84.94 108 LEU A CA 1
ATOM 845 C C . LEU A 1 108 ? -3.639 10.144 -5.378 1.00 84.94 108 LEU A C 1
ATOM 847 O O . LEU A 1 108 ? -3.154 10.057 -6.502 1.00 84.94 108 LEU A O 1
ATOM 851 N N . PHE A 1 109 ? -3.091 9.542 -4.319 1.00 83.56 109 PHE A N 1
ATOM 852 C CA . PHE A 1 109 ? -1.887 8.716 -4.416 1.00 83.56 109 PHE A CA 1
ATOM 853 C C . PHE A 1 109 ? -2.094 7.525 -5.358 1.00 83.56 109 PHE A C 1
ATOM 855 O O . PHE A 1 109 ? -1.240 7.235 -6.193 1.00 83.56 109 PHE A O 1
ATOM 862 N N . ILE A 1 110 ? -3.264 6.892 -5.276 1.00 77.38 110 ILE A N 1
ATOM 863 C CA . ILE A 1 110 ? -3.692 5.820 -6.175 1.00 77.38 110 ILE A CA 1
ATOM 864 C C . ILE A 1 110 ? -3.729 6.304 -7.627 1.00 77.38 110 ILE A C 1
ATOM 866 O O . ILE A 1 110 ? -3.128 5.675 -8.495 1.00 77.38 110 ILE A O 1
ATOM 870 N N . ALA A 1 111 ? -4.409 7.422 -7.897 1.00 82.88 111 ALA A N 1
ATOM 871 C CA . ALA A 1 111 ? -4.541 7.963 -9.247 1.00 82.88 111 ALA A CA 1
ATOM 872 C C . ALA A 1 111 ? -3.173 8.295 -9.859 1.00 82.88 111 ALA A C 1
ATOM 874 O O . ALA A 1 111 ? -2.916 7.979 -11.019 1.00 82.88 111 ALA A O 1
ATOM 875 N N . ILE A 1 112 ? -2.270 8.868 -9.061 1.00 84.50 112 ILE A N 1
ATOM 876 C CA . ILE A 1 112 ? -0.906 9.193 -9.487 1.00 84.50 112 ILE A CA 1
ATOM 877 C C . ILE A 1 112 ? -0.065 7.929 -9.681 1.00 84.50 112 ILE A C 1
ATOM 879 O O . ILE A 1 112 ? 0.727 7.875 -10.615 1.00 84.50 112 ILE A O 1
ATOM 883 N N . GLY A 1 113 ? -0.243 6.900 -8.851 1.00 79.19 113 GLY A N 1
ATOM 884 C CA . GLY A 1 113 ? 0.390 5.595 -9.051 1.00 79.19 113 GLY A CA 1
ATOM 885 C C . GLY A 1 113 ? -0.040 4.939 -10.365 1.00 79.19 113 GLY A C 1
ATOM 886 O O . GLY A 1 113 ? 0.813 4.498 -11.132 1.00 79.19 113 GLY A O 1
ATOM 887 N N . VAL A 1 114 ? -1.343 4.943 -10.669 1.00 76.19 114 VAL A N 1
ATOM 888 C CA . VAL A 1 114 ? -1.875 4.457 -11.955 1.00 76.19 114 VAL A CA 1
ATOM 889 C C . VAL A 1 114 ? -1.314 5.276 -13.114 1.00 76.19 114 VAL A C 1
ATOM 891 O O . VAL A 1 114 ? -0.837 4.695 -14.083 1.00 76.19 114 VAL A O 1
ATOM 894 N N . TRP A 1 115 ? -1.318 6.607 -13.006 1.00 83.25 115 TRP A N 1
ATOM 895 C CA . TRP A 1 115 ? -0.747 7.476 -14.033 1.00 83.25 115 TRP A CA 1
ATOM 896 C C . TRP A 1 115 ? 0.735 7.180 -14.266 1.00 83.25 115 TRP A C 1
ATOM 898 O O . TRP A 1 115 ? 1.113 6.952 -15.407 1.00 83.25 115 TRP A O 1
ATOM 908 N N . MET A 1 116 ? 1.550 7.103 -13.209 1.00 81.06 116 MET A N 1
ATOM 909 C CA . MET A 1 116 ? 2.968 6.750 -13.310 1.00 81.06 116 MET A CA 1
ATOM 910 C C . MET A 1 116 ? 3.154 5.406 -14.019 1.00 81.06 116 MET A C 1
ATOM 912 O O . MET A 1 116 ? 4.021 5.279 -14.873 1.00 81.06 116 MET A O 1
ATOM 916 N N . ILE A 1 117 ? 2.338 4.401 -13.707 1.00 73.75 117 ILE A N 1
ATOM 917 C CA . ILE A 1 117 ? 2.492 3.069 -14.302 1.00 73.75 117 ILE A CA 1
ATOM 918 C C . ILE A 1 117 ? 2.081 3.064 -15.768 1.00 73.75 117 ILE A C 1
ATOM 920 O O . ILE A 1 117 ? 2.771 2.449 -16.573 1.00 73.75 117 ILE A O 1
ATOM 924 N N . LEU A 1 118 ? 1.003 3.755 -16.132 1.00 73.69 118 LEU A N 1
ATOM 925 C CA . LEU A 1 118 ? 0.614 3.900 -17.533 1.00 73.69 118 LEU A CA 1
ATOM 926 C C . LEU A 1 118 ? 1.669 4.683 -18.314 1.00 73.69 118 LEU A C 1
ATOM 928 O O . LEU A 1 118 ? 2.092 4.244 -19.373 1.00 73.69 118 LEU A O 1
ATOM 932 N N . ASP A 1 119 ? 2.136 5.799 -17.769 1.00 75.44 119 ASP A N 1
ATOM 933 C CA . ASP A 1 119 ? 3.146 6.652 -18.387 1.00 75.44 119 ASP A CA 1
ATOM 934 C C . ASP A 1 119 ? 4.447 5.876 -18.662 1.00 75.44 119 ASP A C 1
ATOM 936 O O . ASP A 1 119 ? 4.910 5.833 -19.798 1.00 75.44 119 ASP A O 1
ATOM 940 N N . ARG A 1 120 ? 4.956 5.144 -17.660 1.00 70.56 120 ARG A N 1
ATOM 941 C CA . ARG A 1 120 ? 6.156 4.297 -17.795 1.00 70.56 120 ARG A CA 1
ATOM 942 C C . ARG A 1 120 ? 5.910 3.001 -18.587 1.00 70.56 120 ARG A C 1
ATOM 944 O O . ARG A 1 120 ? 6.823 2.445 -19.192 1.00 70.56 120 ARG A O 1
ATOM 951 N N . GLY A 1 121 ? 4.688 2.471 -18.555 1.00 60.72 121 GLY A N 1
ATOM 952 C CA . GLY A 1 121 ? 4.308 1.204 -19.189 1.00 60.72 121 GLY A CA 1
ATOM 953 C C . GLY A 1 121 ? 3.985 1.330 -20.678 1.00 60.72 121 GLY A C 1
ATOM 954 O O . GLY A 1 121 ? 4.162 0.368 -21.422 1.00 60.72 121 GLY A O 1
ATOM 955 N N . LEU A 1 122 ? 3.550 2.510 -21.132 1.00 60.03 122 LEU A N 1
ATOM 956 C CA . LEU A 1 122 ? 3.196 2.783 -22.529 1.00 60.03 122 LEU A CA 1
ATOM 957 C C . LEU A 1 122 ? 4.407 3.134 -23.409 1.00 60.03 122 LEU A C 1
ATOM 959 O O . LEU A 1 122 ? 4.256 3.251 -24.624 1.00 60.03 122 LEU A O 1
ATOM 963 N N . GLY A 1 123 ? 5.608 3.257 -22.829 1.00 53.28 123 GLY A N 1
ATOM 964 C CA . GLY A 1 123 ? 6.847 3.484 -23.576 1.00 53.28 123 GLY A CA 1
ATOM 965 C C . GLY A 1 123 ? 6.820 4.771 -24.399 1.00 53.28 123 GLY A C 1
ATOM 966 O O . GLY A 1 123 ? 7.253 4.768 -25.555 1.00 53.28 123 GLY A O 1
ATOM 967 N N . LEU A 1 124 ? 6.265 5.850 -23.834 1.00 42.47 124 LEU A N 1
ATOM 968 C CA . LEU A 1 124 ? 6.232 7.143 -24.505 1.00 42.47 124 LEU A CA 1
ATOM 969 C C . LEU A 1 124 ? 7.679 7.623 -24.735 1.00 42.47 124 LEU A C 1
ATOM 971 O O . LEU A 1 124 ? 8.494 7.600 -23.807 1.00 42.47 124 LEU A O 1
ATOM 975 N N . PRO A 1 125 ? 8.042 8.042 -25.963 1.00 40.50 125 PRO A N 1
ATOM 976 C CA . PRO A 1 125 ? 9.363 8.601 -26.225 1.00 40.50 125 PRO A CA 1
ATOM 977 C C . PRO A 1 125 ? 9.655 9.741 -25.240 1.00 40.50 125 PRO A C 1
ATOM 979 O O . PRO A 1 125 ? 8.766 10.569 -25.009 1.00 40.50 125 PRO A O 1
ATOM 982 N N . PRO A 1 126 ? 10.868 9.834 -24.665 1.00 41.66 126 PRO A N 1
ATOM 983 C CA . PRO A 1 126 ? 12.123 9.160 -25.017 1.00 41.66 126 PRO A CA 1
ATOM 984 C C . PRO A 1 126 ? 12.528 7.985 -24.097 1.00 41.66 126 PRO A C 1
ATOM 986 O O . PRO A 1 126 ? 13.696 7.602 -24.081 1.00 41.66 126 PRO A O 1
ATOM 989 N N . GLU A 1 127 ? 11.607 7.371 -23.350 1.00 41.41 127 GLU A N 1
ATOM 990 C CA . GLU A 1 127 ? 11.940 6.246 -22.464 1.00 41.41 127 GLU A CA 1
ATOM 991 C C . GLU A 1 127 ? 12.457 5.020 -23.235 1.00 41.41 127 GLU A C 1
ATOM 993 O O . GLU A 1 127 ? 11.700 4.225 -23.793 1.00 41.41 127 GLU A O 1
ATOM 998 N N . ARG A 1 128 ? 13.784 4.853 -23.270 1.00 40.84 128 ARG A N 1
ATOM 999 C CA . ARG A 1 128 ? 14.457 3.697 -23.889 1.00 40.84 128 ARG A CA 1
ATOM 1000 C C . ARG A 1 128 ? 14.600 2.499 -22.949 1.00 40.84 128 ARG A C 1
ATOM 1002 O O . ARG A 1 128 ? 14.970 1.418 -23.395 1.00 40.84 128 ARG A O 1
ATOM 1009 N N . THR A 1 129 ? 14.294 2.660 -21.667 1.00 45.44 129 THR A N 1
ATOM 1010 C CA . THR A 1 129 ? 14.409 1.628 -20.629 1.00 45.44 129 THR A CA 1
ATOM 1011 C C . THR A 1 129 ? 13.041 1.070 -20.292 1.00 45.44 129 THR A C 1
ATOM 1013 O O . THR A 1 129 ? 12.450 1.354 -19.254 1.00 45.44 129 THR A O 1
ATOM 1016 N N . VAL A 1 130 ? 12.511 0.253 -21.196 1.00 46.94 130 VAL A N 1
ATOM 1017 C CA . VAL A 1 130 ? 11.217 -0.382 -20.974 1.00 46.94 130 VAL A CA 1
ATOM 1018 C C . VAL A 1 130 ? 11.402 -1.612 -20.087 1.00 46.94 130 VAL A C 1
ATOM 1020 O O . VAL A 1 130 ? 11.394 -2.741 -20.564 1.00 46.94 130 VAL A O 1
ATOM 1023 N N . VAL A 1 131 ? 11.584 -1.383 -18.782 1.00 49.62 131 VAL A N 1
ATOM 1024 C CA . VAL A 1 131 ? 11.783 -2.442 -17.769 1.00 49.62 131 VAL A CA 1
ATOM 1025 C C . VAL A 1 131 ? 10.615 -3.444 -17.755 1.00 49.62 131 VAL A C 1
ATOM 1027 O O . VAL A 1 131 ? 10.786 -4.577 -17.329 1.00 49.62 131 VAL A O 1
ATOM 1030 N N . PHE A 1 132 ? 9.442 -3.061 -18.273 1.00 50.44 132 PHE A N 1
ATOM 1031 C CA . PHE A 1 132 ? 8.215 -3.856 -18.195 1.00 50.44 132 PHE A CA 1
ATOM 1032 C C . PHE A 1 132 ? 7.523 -4.103 -19.543 1.00 50.44 132 PHE A C 1
ATOM 1034 O O . PHE A 1 132 ? 6.328 -4.370 -19.567 1.00 50.44 132 PHE A O 1
ATOM 1041 N N . ARG A 1 133 ? 8.211 -3.991 -20.691 1.00 55.25 133 ARG A N 1
ATOM 1042 C CA . ARG A 1 133 ? 7.527 -3.949 -22.009 1.00 55.25 133 ARG A CA 1
ATOM 1043 C C . ARG A 1 133 ? 6.642 -5.167 -22.282 1.00 55.25 133 ARG A C 1
ATOM 1045 O O . ARG A 1 133 ? 5.585 -5.019 -22.883 1.00 55.25 133 ARG A O 1
ATOM 1052 N N . ARG A 1 134 ? 7.084 -6.353 -21.853 1.00 57.88 134 ARG A N 1
ATOM 1053 C CA . ARG A 1 134 ? 6.323 -7.605 -21.980 1.00 57.88 134 ARG A CA 1
ATOM 1054 C C . ARG A 1 134 ? 5.360 -7.821 -20.803 1.00 57.88 134 ARG A C 1
ATOM 1056 O O . ARG A 1 134 ? 4.268 -8.329 -21.019 1.00 57.88 134 ARG A O 1
ATOM 1063 N N . ASP A 1 135 ? 5.704 -7.341 -19.607 1.00 61.53 135 ASP A N 1
ATOM 1064 C CA . ASP A 1 135 ? 4.964 -7.613 -18.362 1.00 61.53 135 ASP A CA 1
ATOM 1065 C C . ASP A 1 135 ? 4.013 -6.479 -17.917 1.00 61.53 135 ASP A C 1
ATOM 1067 O O . ASP A 1 135 ? 3.370 -6.574 -16.871 1.00 61.53 135 ASP A O 1
ATOM 1071 N N . ALA A 1 136 ? 3.883 -5.398 -18.696 1.00 67.38 136 ALA A N 1
ATOM 1072 C CA . ALA A 1 136 ? 3.061 -4.231 -18.354 1.00 67.38 136 ALA A CA 1
ATOM 1073 C C . ALA A 1 136 ? 1.595 -4.601 -18.077 1.00 67.38 136 ALA A C 1
ATOM 1075 O O . ALA A 1 136 ? 0.982 -4.077 -17.149 1.00 67.38 136 ALA A O 1
ATOM 1076 N N . ILE A 1 137 ? 1.039 -5.542 -18.847 1.00 71.62 137 ILE A N 1
ATOM 1077 C CA . ILE A 1 137 ? -0.327 -6.044 -18.642 1.00 71.62 137 ILE A CA 1
ATOM 1078 C C . ILE A 1 137 ? -0.439 -6.748 -17.287 1.00 71.62 137 ILE A C 1
ATOM 1080 O O . ILE A 1 137 ? -1.405 -6.527 -16.560 1.00 71.62 137 ILE A O 1
ATOM 1084 N N . ALA A 1 138 ? 0.560 -7.550 -16.919 1.00 71.56 138 ALA A N 1
ATOM 1085 C CA . ALA A 1 138 ? 0.556 -8.262 -15.652 1.00 71.56 138 ALA A CA 1
ATOM 1086 C C . ALA A 1 138 ? 0.644 -7.306 -14.451 1.00 71.56 138 ALA A C 1
ATOM 1088 O O . ALA A 1 138 ? -0.110 -7.462 -13.492 1.00 71.56 138 ALA A O 1
ATOM 1089 N N . LEU A 1 139 ? 1.469 -6.258 -14.551 1.00 72.12 139 LEU A N 1
ATOM 1090 C CA . LEU A 1 139 ? 1.515 -5.175 -13.564 1.00 72.12 139 LEU A CA 1
ATOM 1091 C C . LEU A 1 139 ? 0.177 -4.439 -13.441 1.00 72.12 139 LEU A C 1
ATOM 1093 O O . LEU A 1 139 ? -0.257 -4.126 -12.336 1.00 72.12 139 LEU A O 1
ATOM 1097 N N . ILE A 1 140 ? -0.502 -4.164 -14.558 1.00 75.00 140 ILE A N 1
ATOM 1098 C CA . ILE A 1 140 ? -1.825 -3.524 -14.541 1.00 75.00 140 ILE A CA 1
ATOM 1099 C C . ILE A 1 140 ? -2.851 -4.413 -13.829 1.00 75.00 140 ILE A C 1
ATOM 1101 O O . ILE A 1 140 ? -3.581 -3.923 -12.965 1.00 75.00 140 ILE A O 1
ATOM 1105 N N . ILE A 1 141 ? -2.896 -5.709 -14.156 1.00 78.50 141 ILE A N 1
ATOM 1106 C CA . ILE A 1 141 ? -3.795 -6.680 -13.509 1.00 78.50 141 ILE A CA 1
ATOM 1107 C C . ILE A 1 141 ? -3.543 -6.715 -11.998 1.00 78.50 141 ILE A C 1
ATOM 1109 O O . ILE A 1 141 ? -4.483 -6.683 -11.202 1.00 78.50 141 ILE A O 1
ATOM 1113 N N . GLU A 1 142 ? -2.280 -6.729 -11.595 1.00 77.00 142 GLU A N 1
ATOM 1114 C CA . GLU A 1 142 ? -1.901 -6.717 -10.191 1.00 77.00 142 GLU A CA 1
ATOM 1115 C C . GLU A 1 142 ? -2.301 -5.427 -9.474 1.00 77.00 142 GLU A C 1
ATOM 1117 O O . GLU A 1 142 ? -2.831 -5.471 -8.364 1.00 77.00 142 GLU A O 1
ATOM 1122 N N . LEU A 1 143 ? -2.093 -4.262 -10.085 1.00 77.44 143 LEU A N 1
ATOM 1123 C CA . LEU A 1 143 ? -2.526 -3.004 -9.480 1.00 77.44 143 LEU A CA 1
ATOM 1124 C C . LEU A 1 143 ? -4.026 -3.010 -9.267 1.00 77.44 143 LEU A C 1
ATOM 1126 O O . LEU A 1 143 ? -4.483 -2.634 -8.194 1.00 77.44 143 LEU A O 1
ATOM 1130 N N . ILE A 1 144 ? -4.791 -3.483 -10.251 1.00 82.69 144 ILE A N 1
ATOM 1131 C CA . ILE A 1 144 ? -6.239 -3.641 -10.121 1.00 82.69 144 ILE A CA 1
ATOM 1132 C C . ILE A 1 144 ? -6.565 -4.563 -8.941 1.00 82.69 144 ILE A C 1
ATOM 1134 O O . ILE A 1 144 ? -7.461 -4.248 -8.153 1.00 82.69 144 ILE A O 1
ATOM 1138 N N . GLN A 1 145 ? -5.827 -5.660 -8.767 1.00 87.12 145 GLN A N 1
ATOM 1139 C CA . GLN A 1 145 ? -5.998 -6.571 -7.637 1.00 87.12 145 GLN A CA 1
ATOM 1140 C C . GLN A 1 145 ? -5.723 -5.883 -6.297 1.00 87.12 145 GLN A C 1
ATOM 1142 O O . GLN A 1 145 ? -6.598 -5.882 -5.428 1.00 87.12 145 GLN A O 1
ATOM 1147 N N . VAL A 1 146 ? -4.549 -5.270 -6.122 1.00 86.19 146 VAL A N 1
ATOM 1148 C CA . VAL A 1 146 ? -4.169 -4.571 -4.885 1.00 86.19 146 VAL A CA 1
ATOM 1149 C C . VAL A 1 146 ? -5.184 -3.476 -4.568 1.00 86.19 146 VAL A C 1
ATOM 1151 O O . VAL A 1 146 ? -5.685 -3.389 -3.447 1.00 86.19 146 VAL A O 1
ATOM 1154 N N . MET A 1 147 ? -5.565 -2.694 -5.574 1.00 84.44 147 MET A N 1
ATOM 1155 C CA . MET A 1 147 ? -6.573 -1.646 -5.465 1.00 84.44 147 MET A CA 1
ATOM 1156 C C . MET A 1 147 ? -7.932 -2.178 -5.019 1.00 84.44 147 MET A C 1
ATOM 1158 O O . MET A 1 147 ? -8.573 -1.597 -4.140 1.00 84.44 147 MET A O 1
ATOM 1162 N N . THR A 1 148 ? -8.351 -3.310 -5.578 1.00 89.44 148 THR A N 1
ATOM 1163 C CA . THR A 1 148 ? -9.601 -3.978 -5.213 1.00 89.44 148 THR A CA 1
ATOM 1164 C C . THR A 1 148 ? -9.547 -4.496 -3.776 1.00 89.44 148 THR A C 1
ATOM 1166 O O . THR A 1 148 ? -10.486 -4.270 -3.013 1.00 89.44 148 THR A O 1
ATOM 1169 N N . LEU A 1 149 ? -8.443 -5.126 -3.361 1.00 91.25 149 LEU A N 1
ATOM 1170 C CA . LEU A 1 149 ? -8.246 -5.595 -1.986 1.00 91.25 149 LEU A CA 1
ATOM 1171 C C . LEU A 1 149 ? -8.298 -4.436 -0.986 1.00 91.25 149 LEU A C 1
ATOM 1173 O O . LEU A 1 149 ? -9.043 -4.497 -0.004 1.00 91.25 149 LEU A O 1
ATOM 1177 N N . VAL A 1 150 ? -7.568 -3.353 -1.262 1.00 88.25 150 VAL A N 1
ATOM 1178 C CA . VAL A 1 150 ? -7.581 -2.134 -0.444 1.00 88.25 150 VAL A CA 1
ATOM 1179 C C . VAL A 1 150 ? -9.000 -1.580 -0.343 1.00 88.25 150 VAL A C 1
ATOM 1181 O O . VAL A 1 150 ? -9.477 -1.339 0.765 1.00 88.25 150 V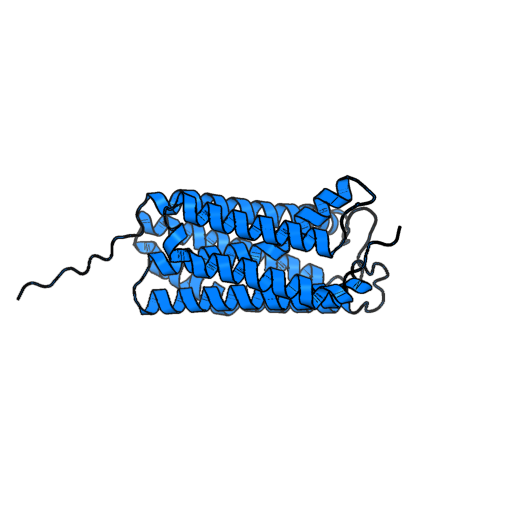AL A O 1
ATOM 1184 N N . ALA A 1 151 ? -9.717 -1.442 -1.461 1.00 87.69 151 ALA A N 1
ATOM 1185 C CA . ALA A 1 151 ? -11.092 -0.947 -1.469 1.00 87.69 151 ALA A CA 1
ATOM 1186 C C . ALA A 1 151 ? -12.043 -1.839 -0.650 1.00 87.69 151 ALA A C 1
ATOM 1188 O O . ALA A 1 151 ? -12.827 -1.331 0.158 1.00 87.69 151 ALA A O 1
ATOM 1189 N N . ILE A 1 152 ? -11.943 -3.166 -0.792 1.00 92.56 152 ILE A N 1
ATOM 1190 C CA . ILE A 1 152 ? -12.736 -4.134 -0.020 1.00 92.56 152 ILE A CA 1
ATOM 1191 C C . ILE A 1 152 ? -12.473 -3.963 1.478 1.00 92.56 152 ILE A C 1
ATOM 1193 O O . ILE A 1 152 ? -13.416 -3.875 2.271 1.00 92.56 152 ILE A O 1
ATOM 1197 N N . PHE A 1 153 ? -11.208 -3.902 1.892 1.00 93.25 153 PHE A N 1
ATOM 1198 C CA . PHE A 1 153 ? -10.856 -3.788 3.303 1.00 93.25 153 PHE A CA 1
ATOM 1199 C C . PHE A 1 153 ? -11.191 -2.410 3.887 1.00 93.25 153 PHE A C 1
ATOM 1201 O O . PHE A 1 153 ? -11.717 -2.343 4.999 1.00 93.25 153 PHE A O 1
ATOM 1208 N N . LEU A 1 154 ? -11.025 -1.321 3.133 1.00 89.38 154 LEU A N 1
ATOM 1209 C CA . LEU A 1 154 ? -11.518 0.001 3.527 1.00 89.38 154 LEU A CA 1
ATOM 1210 C C . LEU A 1 154 ? -13.043 -0.003 3.710 1.00 89.38 154 LEU A C 1
ATOM 1212 O O . LEU A 1 154 ? -13.542 0.472 4.734 1.00 89.38 154 LEU A O 1
ATOM 1216 N N . GLY A 1 155 ? -13.786 -0.617 2.785 1.00 89.94 155 GLY A N 1
ATOM 1217 C CA . GLY A 1 155 ? -15.238 -0.786 2.882 1.00 89.94 155 GLY A CA 1
ATOM 1218 C C . GLY A 1 155 ? -15.662 -1.598 4.111 1.00 89.94 155 GLY A C 1
ATOM 1219 O O . GLY A 1 155 ? -16.571 -1.201 4.847 1.00 89.94 155 GLY A O 1
ATOM 1220 N N . ARG A 1 156 ? -14.963 -2.700 4.410 1.00 92.94 156 ARG A N 1
ATOM 1221 C CA . ARG A 1 156 ? -15.178 -3.483 5.642 1.00 92.94 156 ARG A CA 1
ATOM 1222 C C . ARG A 1 156 ? -14.871 -2.665 6.893 1.00 92.94 156 ARG A C 1
ATOM 1224 O O . ARG A 1 156 ? -15.649 -2.710 7.846 1.00 92.94 156 ARG A O 1
ATOM 1231 N N . GLY A 1 157 ? -13.790 -1.889 6.880 1.00 89.44 157 GLY A N 1
ATOM 1232 C CA . GLY A 1 157 ? -13.422 -0.986 7.966 1.00 89.44 157 GLY A CA 1
ATOM 1233 C C . GLY A 1 157 ? -14.477 0.091 8.213 1.00 89.44 157 GLY A C 1
ATOM 1234 O O . GLY A 1 157 ? -14.819 0.363 9.363 1.00 89.44 157 GLY A O 1
ATOM 1235 N N . TRP A 1 158 ? -15.048 0.654 7.150 1.00 88.62 158 TRP A N 1
ATOM 1236 C CA . TRP A 1 158 ? -16.145 1.616 7.221 1.00 88.62 158 TRP A CA 1
ATOM 1237 C C . TRP A 1 158 ? -17.421 1.006 7.813 1.00 88.62 158 TRP A C 1
ATOM 1239 O O . TRP A 1 158 ? -18.020 1.563 8.739 1.00 88.62 158 TRP A O 1
ATOM 1249 N N . LEU A 1 159 ? -17.823 -0.175 7.333 1.00 92.38 159 LEU A N 1
ATOM 1250 C CA . LEU A 1 159 ? -18.973 -0.905 7.873 1.00 92.38 159 LEU A CA 1
ATOM 1251 C C . LEU A 1 159 ? -18.767 -1.281 9.346 1.00 92.38 159 LEU A C 1
ATOM 1253 O O . LEU A 1 159 ? -19.712 -1.208 10.134 1.00 92.38 159 LEU A O 1
ATOM 1257 N N . ALA A 1 160 ? -17.545 -1.649 9.736 1.00 88.69 160 ALA A N 1
ATOM 1258 C CA . ALA A 1 160 ? -17.196 -1.940 11.121 1.00 88.69 160 ALA A CA 1
ATOM 1259 C C . ALA A 1 160 ? -17.366 -0.707 12.024 1.00 88.69 160 ALA A C 1
ATOM 1261 O O . ALA A 1 160 ? -17.980 -0.828 13.085 1.00 88.69 160 ALA A O 1
ATOM 1262 N N . ILE A 1 161 ? -16.941 0.485 11.578 1.00 85.62 161 ILE A N 1
ATOM 1263 C CA . ILE A 1 161 ? -17.198 1.751 12.291 1.00 85.62 161 ILE A CA 1
ATOM 1264 C C . ILE A 1 161 ? -18.701 1.993 12.449 1.00 85.62 161 ILE A C 1
ATOM 1266 O O . ILE A 1 161 ? -19.162 2.238 13.564 1.00 85.62 161 ILE A O 1
ATOM 1270 N N . ARG A 1 162 ? -19.486 1.885 11.364 1.00 89.75 162 ARG A N 1
ATOM 1271 C CA . ARG A 1 162 ? -20.949 2.086 11.420 1.00 89.75 162 ARG A CA 1
ATOM 1272 C C . ARG A 1 162 ? -21.629 1.126 12.398 1.00 89.75 162 ARG A C 1
ATOM 1274 O O . ARG A 1 162 ? -22.581 1.502 13.073 1.00 89.75 162 ARG A O 1
ATOM 1281 N N . ARG A 1 163 ? -21.108 -0.098 12.511 1.00 89.94 163 ARG A N 1
ATOM 1282 C CA . ARG A 1 163 ? -21.573 -1.138 13.443 1.00 89.94 163 ARG A CA 1
ATOM 1283 C C . ARG A 1 163 ? -20.929 -1.054 14.831 1.00 89.94 163 ARG A C 1
ATOM 1285 O O . ARG A 1 163 ? -21.146 -1.953 15.637 1.00 89.94 163 ARG A O 1
ATOM 1292 N N . ARG A 1 164 ? -20.140 -0.010 15.117 1.00 85.62 164 ARG A N 1
ATOM 1293 C CA . ARG A 1 164 ? -19.422 0.205 16.389 1.00 85.62 164 ARG A CA 1
ATOM 1294 C C . ARG A 1 164 ? -18.472 -0.943 16.774 1.00 85.62 164 ARG A C 1
ATOM 1296 O O . ARG A 1 164 ? -18.218 -1.169 17.951 1.00 85.62 164 ARG A O 1
ATOM 1303 N N . ARG A 1 165 ? -17.925 -1.663 15.788 1.00 84.31 165 ARG A N 1
ATOM 1304 C CA . ARG A 1 165 ? -16.979 -2.778 15.970 1.00 84.31 165 ARG A CA 1
ATOM 1305 C C . ARG A 1 165 ? -15.546 -2.296 15.745 1.00 84.31 165 ARG A C 1
ATOM 1307 O O . ARG A 1 165 ? -14.998 -2.464 14.658 1.00 84.31 165 ARG A O 1
ATOM 1314 N N . LEU A 1 166 ? -14.942 -1.691 16.767 1.00 81.25 166 LEU A N 1
ATOM 1315 C CA . LEU A 1 166 ? -13.603 -1.089 16.670 1.00 81.25 166 LEU A CA 1
ATOM 1316 C C . LEU A 1 166 ? -12.516 -2.110 16.307 1.00 81.25 166 LEU A C 1
ATOM 1318 O O . LEU A 1 166 ? -11.735 -1.874 15.395 1.00 81.25 166 LEU A O 1
ATOM 1322 N N . THR A 1 167 ? -12.518 -3.275 16.950 1.00 84.62 167 THR A N 1
ATOM 1323 C CA . THR A 1 167 ? -11.563 -4.368 16.705 1.00 84.62 167 THR A CA 1
ATOM 1324 C C . THR A 1 167 ? -11.556 -4.810 15.238 1.00 84.62 167 THR A C 1
ATOM 1326 O O . THR A 1 167 ? -10.503 -4.884 14.609 1.00 84.62 167 THR A O 1
ATOM 1329 N N . ALA A 1 168 ? -12.745 -4.996 14.657 1.00 86.69 168 ALA A N 1
ATOM 1330 C CA . ALA A 1 168 ? -12.900 -5.358 13.249 1.00 86.69 168 ALA A CA 1
ATOM 1331 C C . ALA A 1 168 ? -12.506 -4.220 12.291 1.00 86.69 168 ALA A C 1
ATOM 1333 O O . ALA A 1 168 ? -12.064 -4.486 11.177 1.00 86.69 168 ALA A O 1
ATOM 1334 N N . HIS A 1 169 ? -12.661 -2.957 12.707 1.00 87.69 169 HIS A N 1
ATOM 1335 C CA . HIS A 1 169 ? -12.164 -1.817 11.940 1.00 87.69 169 HIS A CA 1
ATOM 1336 C C . HIS A 1 169 ? -10.635 -1.835 11.867 1.00 87.69 169 HIS A C 1
ATOM 1338 O O . HIS A 1 169 ? -10.090 -1.744 10.771 1.00 87.69 169 HIS A O 1
ATOM 1344 N N . VAL A 1 170 ? -9.954 -2.010 13.005 1.00 85.44 170 VAL A N 1
ATOM 1345 C CA . VAL A 1 170 ? -8.484 -2.054 13.057 1.00 85.44 170 VAL A CA 1
ATOM 1346 C C . VAL A 1 170 ? -7.939 -3.213 12.215 1.00 85.44 170 VAL A C 1
ATOM 1348 O O . VAL A 1 170 ? -7.005 -3.003 11.449 1.00 85.44 170 VAL A O 1
ATOM 1351 N N . ASP A 1 171 ? -8.554 -4.398 12.279 1.00 89.81 171 ASP A N 1
ATOM 1352 C CA . ASP A 1 171 ? -8.137 -5.553 11.464 1.00 89.81 171 ASP A CA 1
ATOM 1353 C C . ASP A 1 171 ? -8.291 -5.298 9.969 1.00 89.81 171 ASP A C 1
ATOM 1355 O O . ASP A 1 171 ? -7.407 -5.625 9.181 1.00 89.81 171 ASP A O 1
ATOM 1359 N N . ALA A 1 172 ? -9.391 -4.655 9.578 1.00 90.56 172 ALA A N 1
ATOM 1360 C CA . ALA A 1 172 ? -9.609 -4.271 8.196 1.00 90.56 172 ALA A CA 1
ATOM 1361 C C . ALA A 1 172 ? -8.595 -3.212 7.729 1.00 90.56 172 ALA A C 1
ATOM 1363 O O . ALA A 1 172 ? -8.113 -3.296 6.606 1.00 90.56 172 ALA A O 1
ATOM 1364 N N . MET A 1 173 ? -8.223 -2.245 8.576 1.00 87.88 173 MET A N 1
ATOM 1365 C CA . MET A 1 173 ? -7.177 -1.271 8.232 1.00 87.88 173 MET A CA 1
ATOM 1366 C C . MET A 1 173 ? -5.805 -1.934 8.101 1.00 87.88 173 MET A C 1
ATOM 1368 O O . MET A 1 173 ? -5.074 -1.615 7.168 1.00 87.88 173 MET A O 1
ATOM 1372 N N . MET A 1 174 ? -5.479 -2.887 8.980 1.00 89.12 174 MET A N 1
ATOM 1373 C CA . MET A 1 174 ? -4.234 -3.654 8.899 1.00 89.12 174 MET A CA 1
ATOM 1374 C C . MET A 1 174 ? -4.167 -4.470 7.603 1.00 89.12 174 MET A C 1
ATOM 1376 O O . MET A 1 174 ? -3.161 -4.427 6.900 1.00 89.12 174 MET A O 1
ATOM 1380 N N . ALA A 1 175 ? -5.263 -5.148 7.245 1.00 91.38 175 ALA A N 1
ATOM 1381 C CA . ALA A 1 175 ? -5.367 -5.897 5.996 1.00 91.38 175 ALA A CA 1
ATOM 1382 C C . ALA A 1 175 ? -5.251 -4.996 4.762 1.00 91.38 175 ALA A C 1
ATOM 1384 O O . ALA A 1 175 ? -4.513 -5.330 3.838 1.00 91.38 175 ALA A O 1
ATOM 1385 N N . ALA A 1 176 ? -5.938 -3.847 4.753 1.00 89.25 176 ALA A N 1
ATOM 1386 C CA . ALA A 1 176 ? -5.830 -2.866 3.675 1.00 89.25 176 ALA A CA 1
ATOM 1387 C C . ALA A 1 176 ? -4.381 -2.395 3.507 1.00 89.25 176 ALA A C 1
ATOM 1389 O O . ALA A 1 176 ? -3.876 -2.328 2.393 1.00 89.25 176 ALA A O 1
ATOM 1390 N N . PHE A 1 177 ? -3.706 -2.106 4.617 1.00 85.38 177 PHE A N 1
ATOM 1391 C CA . PHE A 1 177 ? -2.349 -1.588 4.602 1.00 85.38 177 PHE A CA 1
ATOM 1392 C C . PHE A 1 177 ? -1.316 -2.629 4.149 1.00 85.38 177 PHE A C 1
ATOM 1394 O O . PHE A 1 177 ? -0.544 -2.330 3.245 1.00 85.38 177 PHE A O 1
ATOM 1401 N N . ILE A 1 178 ? -1.339 -3.853 4.692 1.00 89.25 178 ILE A N 1
ATOM 1402 C CA . ILE A 1 178 ? -0.455 -4.942 4.228 1.00 89.25 178 ILE A CA 1
ATOM 1403 C C . ILE A 1 178 ? -0.715 -5.249 2.747 1.00 89.25 178 ILE A C 1
ATOM 1405 O O . ILE A 1 178 ? 0.226 -5.418 1.977 1.00 89.25 178 ILE A O 1
ATOM 1409 N N . SER A 1 179 ? -1.982 -5.246 2.316 1.00 89.19 179 SER A N 1
ATOM 1410 C CA . SER A 1 179 ? -2.318 -5.451 0.899 1.00 89.19 179 SER A CA 1
ATOM 1411 C C . SER A 1 179 ? -1.754 -4.333 0.018 1.00 89.19 179 SER A C 1
ATOM 1413 O O . SER A 1 179 ? -1.214 -4.614 -1.042 1.00 89.19 179 SER A O 1
ATOM 1415 N N . ALA A 1 180 ? -1.826 -3.070 0.449 1.00 82.69 180 ALA A N 1
ATOM 1416 C CA . ALA A 1 180 ? -1.216 -1.954 -0.277 1.00 82.69 180 ALA A CA 1
ATOM 1417 C C . ALA A 1 180 ? 0.319 -2.062 -0.321 1.00 82.69 180 ALA A C 1
ATOM 1419 O O . ALA A 1 180 ? 0.937 -1.762 -1.342 1.00 82.69 180 ALA A O 1
ATOM 1420 N N . ALA A 1 181 ? 0.932 -2.519 0.773 1.00 81.75 181 ALA A N 1
ATOM 1421 C CA . ALA A 1 181 ? 2.373 -2.714 0.870 1.00 81.75 181 ALA A CA 1
ATOM 1422 C C . ALA A 1 181 ? 2.893 -3.871 0.000 1.00 81.75 181 ALA A C 1
ATOM 1424 O O . ALA A 1 181 ? 4.090 -3.911 -0.277 1.00 81.75 181 ALA A O 1
ATOM 1425 N N . MET A 1 182 ? 2.016 -4.742 -0.516 1.00 82.38 182 MET A N 1
ATOM 1426 C CA . MET A 1 182 ? 2.361 -5.765 -1.510 1.00 82.38 182 MET A CA 1
ATOM 1427 C C . MET A 1 182 ? 3.121 -5.169 -2.708 1.00 82.38 182 MET A C 1
ATOM 1429 O O . MET A 1 182 ? 4.134 -5.731 -3.113 1.00 82.38 182 MET A O 1
ATOM 1433 N N . ILE A 1 183 ? 2.724 -3.977 -3.188 1.00 76.12 183 ILE A N 1
ATOM 1434 C CA . ILE A 1 183 ? 3.406 -3.234 -4.274 1.00 76.12 183 ILE A CA 1
ATOM 1435 C C . ILE A 1 183 ? 4.875 -2.957 -3.928 1.00 76.12 183 ILE A C 1
ATOM 1437 O O . ILE A 1 183 ? 5.775 -3.107 -4.757 1.00 76.12 183 ILE A O 1
ATOM 1441 N N . ALA A 1 184 ? 5.129 -2.557 -2.685 1.00 74.12 184 ALA A N 1
ATOM 1442 C CA . ALA A 1 184 ? 6.480 -2.336 -2.196 1.00 74.12 184 ALA A CA 1
ATOM 1443 C C . ALA A 1 184 ? 7.221 -3.667 -1.994 1.00 74.12 184 ALA A C 1
ATOM 1445 O O . ALA A 1 184 ? 8.378 -3.778 -2.384 1.00 74.12 184 ALA A O 1
ATOM 1446 N N . GLY A 1 185 ? 6.548 -4.706 -1.496 1.00 74.75 185 GLY A N 1
ATOM 1447 C CA . GLY A 1 185 ? 7.103 -6.056 -1.388 1.00 74.75 185 GLY A CA 1
ATOM 1448 C C . GLY A 1 185 ? 7.619 -6.600 -2.726 1.00 74.75 185 GLY A C 1
ATOM 1449 O O . GLY A 1 185 ? 8.718 -7.144 -2.772 1.00 74.75 185 GLY A O 1
ATOM 1450 N N . ILE A 1 186 ? 6.893 -6.387 -3.829 1.00 73.06 186 ILE A N 1
ATOM 1451 C CA . ILE A 1 186 ? 7.331 -6.784 -5.181 1.00 73.06 186 ILE A CA 1
ATOM 1452 C C . ILE A 1 186 ? 8.618 -6.064 -5.541 1.00 73.06 186 ILE A C 1
ATOM 1454 O O . ILE A 1 186 ? 9.597 -6.691 -5.935 1.00 73.06 186 ILE A O 1
ATOM 1458 N N . ARG A 1 187 ? 8.652 -4.740 -5.350 1.00 69.56 187 ARG A N 1
ATOM 1459 C CA . ARG A 1 187 ? 9.850 -3.942 -5.628 1.00 69.56 187 ARG A CA 1
ATOM 1460 C C . ARG A 1 187 ? 11.041 -4.343 -4.765 1.00 69.56 187 ARG A C 1
ATOM 1462 O O . ARG A 1 187 ? 12.158 -4.311 -5.276 1.00 69.56 187 ARG A O 1
ATOM 1469 N N . LEU A 1 188 ? 10.818 -4.720 -3.505 1.00 70.94 188 LEU A N 1
ATOM 1470 C CA . LEU A 1 188 ? 11.865 -5.235 -2.627 1.00 70.94 188 LEU A CA 1
ATOM 1471 C C . LEU A 1 188 ? 12.413 -6.558 -3.153 1.00 70.94 188 LEU A C 1
ATOM 1473 O O . LEU A 1 188 ? 13.621 -6.684 -3.302 1.00 70.94 188 LEU A O 1
ATOM 1477 N N . VAL A 1 189 ? 11.540 -7.522 -3.456 1.00 74.38 189 VAL A N 1
ATOM 1478 C CA . VAL A 1 189 ? 11.952 -8.832 -3.975 1.00 74.38 189 VAL A CA 1
ATOM 1479 C C . VAL A 1 189 ? 12.712 -8.656 -5.290 1.00 74.38 189 VAL A C 1
ATOM 1481 O O . VAL A 1 189 ? 13.801 -9.203 -5.427 1.00 74.38 189 VAL A O 1
ATOM 1484 N N . TYR A 1 190 ? 12.228 -7.802 -6.198 1.00 68.31 190 TYR A N 1
ATOM 1485 C CA . TYR A 1 190 ? 12.961 -7.422 -7.410 1.00 68.31 190 TYR A CA 1
ATOM 1486 C C . TYR A 1 190 ? 14.333 -6.812 -7.113 1.00 68.31 190 TYR A C 1
ATOM 1488 O O . TYR A 1 190 ? 15.313 -7.193 -7.745 1.00 68.31 190 TYR A O 1
ATOM 1496 N N . ALA A 1 191 ? 14.417 -5.862 -6.175 1.00 65.88 191 ALA A N 1
ATOM 1497 C CA . ALA A 1 191 ? 15.678 -5.216 -5.816 1.00 65.88 191 ALA A CA 1
ATOM 1498 C C . ALA A 1 191 ? 16.688 -6.223 -5.252 1.00 65.88 191 ALA A C 1
ATOM 1500 O O . ALA A 1 191 ? 17.835 -6.229 -5.680 1.00 65.88 191 ALA A O 1
ATOM 1501 N N . VAL A 1 192 ? 16.248 -7.091 -4.336 1.00 69.00 192 VAL A N 1
ATOM 1502 C CA . VAL A 1 192 ? 17.079 -8.138 -3.729 1.00 69.00 192 VAL A CA 1
ATOM 1503 C C . VAL A 1 192 ? 17.572 -9.110 -4.791 1.00 69.00 192 VAL A C 1
ATOM 1505 O O . VAL A 1 192 ? 18.756 -9.405 -4.834 1.00 69.00 192 VAL A O 1
ATOM 1508 N N . ILE A 1 193 ? 16.688 -9.569 -5.675 1.00 65.50 193 ILE A N 1
ATOM 1509 C CA . ILE A 1 193 ? 17.041 -10.469 -6.772 1.00 65.50 193 ILE A CA 1
ATOM 1510 C C . ILE A 1 193 ? 18.091 -9.832 -7.696 1.00 65.50 193 ILE A C 1
ATOM 1512 O O . ILE A 1 193 ? 19.093 -10.468 -8.007 1.00 65.50 193 ILE A O 1
ATOM 1516 N N . TRP A 1 194 ? 17.916 -8.560 -8.066 1.00 61.25 194 TRP A N 1
ATOM 1517 C CA . TRP A 1 194 ? 18.873 -7.818 -8.895 1.00 61.25 194 TRP A CA 1
ATOM 1518 C C . TRP A 1 194 ? 20.248 -7.629 -8.246 1.00 61.25 194 TRP A C 1
ATOM 1520 O O . TRP A 1 194 ? 21.236 -7.494 -8.965 1.00 61.25 194 TRP A O 1
ATOM 1530 N N . MET A 1 195 ? 20.352 -7.651 -6.913 1.00 63.97 195 MET A N 1
ATOM 1531 C CA . MET A 1 195 ? 21.658 -7.612 -6.241 1.00 63.97 195 MET A CA 1
ATOM 1532 C C . MET A 1 195 ? 22.509 -8.859 -6.525 1.00 63.97 195 MET A C 1
ATOM 1534 O O . MET A 1 195 ? 23.723 -8.805 -6.339 1.00 63.97 195 MET A O 1
ATOM 1538 N N . PHE A 1 196 ? 21.902 -9.960 -6.979 1.00 61.59 196 PHE A N 1
ATOM 1539 C CA . PHE A 1 196 ? 22.590 -11.217 -7.286 1.00 61.59 196 PHE A CA 1
ATOM 1540 C C . PHE A 1 196 ? 22.820 -11.453 -8.792 1.00 61.59 196 PHE A C 1
ATOM 1542 O O . PHE A 1 196 ? 23.323 -12.512 -9.156 1.00 61.59 196 PHE A O 1
ATOM 1549 N N . GLY A 1 197 ? 22.520 -10.476 -9.659 1.00 58.41 197 GLY A N 1
ATOM 1550 C CA . GLY A 1 197 ? 22.725 -10.583 -11.110 1.00 58.41 197 GLY A CA 1
ATOM 1551 C C . GLY A 1 197 ? 21.580 -11.296 -11.838 1.00 58.41 197 GLY A C 1
ATOM 1552 O O . GLY A 1 197 ? 20.411 -11.012 -11.565 1.00 58.41 197 GLY A O 1
ATOM 1553 N N . ASP A 1 198 ? 21.916 -12.185 -12.782 1.00 52.59 198 ASP A N 1
ATOM 1554 C CA . ASP A 1 198 ? 20.943 -12.952 -13.570 1.00 52.59 198 ASP A CA 1
ATOM 1555 C C . ASP A 1 198 ? 20.083 -13.824 -12.650 1.00 52.59 198 ASP A C 1
ATOM 1557 O O . ASP A 1 198 ? 20.541 -14.760 -11.991 1.00 52.59 198 ASP A O 1
ATOM 1561 N N . SER A 1 199 ? 18.805 -13.470 -12.573 1.00 47.78 199 SER A N 1
ATOM 1562 C CA . SER A 1 199 ? 17.854 -14.101 -11.673 1.00 47.78 199 SER A CA 1
ATOM 1563 C C . SER A 1 199 ? 17.319 -15.407 -12.253 1.00 47.78 199 SER A C 1
ATOM 1565 O O . SER A 1 199 ? 16.759 -15.387 -13.348 1.00 47.78 199 SER A O 1
ATOM 1567 N N . PRO A 1 200 ? 17.324 -16.517 -11.494 1.00 49.56 200 PRO A N 1
ATOM 1568 C CA . PRO A 1 200 ? 16.605 -17.727 -11.886 1.00 49.56 200 PRO A CA 1
ATOM 1569 C C . PRO A 1 200 ? 15.074 -17.591 -11.739 1.00 49.56 200 PRO A C 1
ATOM 1571 O O . PRO A 1 200 ? 14.336 -18.498 -12.119 1.00 49.56 200 PRO A O 1
ATOM 1574 N N . PHE A 1 201 ? 14.572 -16.498 -11.148 1.00 54.22 201 PHE A N 1
ATOM 1575 C CA . PHE A 1 201 ? 13.142 -16.282 -10.916 1.00 54.22 201 PHE A CA 1
ATOM 1576 C C . PHE A 1 201 ? 12.478 -15.544 -12.079 1.00 54.22 201 PHE A C 1
ATOM 1578 O O . PHE A 1 201 ? 12.877 -14.432 -12.425 1.00 54.22 201 PHE A O 1
ATOM 1585 N N . THR A 1 202 ? 11.402 -16.130 -12.613 1.00 63.62 202 THR A N 1
ATOM 1586 C CA . THR A 1 202 ? 10.499 -15.457 -13.554 1.00 63.62 202 THR A CA 1
ATOM 1587 C C . THR A 1 202 ? 9.739 -14.322 -12.865 1.00 63.62 202 THR A C 1
ATOM 1589 O O . THR A 1 202 ? 9.602 -14.306 -11.638 1.00 63.62 202 THR A O 1
ATOM 1592 N N . VAL A 1 203 ? 9.167 -13.402 -13.648 1.00 63.94 203 VAL A N 1
ATOM 1593 C CA . VAL A 1 203 ? 8.239 -12.376 -13.137 1.00 63.94 203 VAL A CA 1
ATOM 1594 C C . VAL A 1 203 ? 7.116 -13.022 -12.310 1.00 63.94 203 VAL A C 1
ATOM 1596 O O . VAL A 1 203 ? 6.818 -12.584 -11.201 1.00 63.94 203 VAL A O 1
ATOM 1599 N N . SER A 1 204 ? 6.577 -14.151 -12.778 1.00 65.88 204 SER A N 1
ATOM 1600 C CA . SER A 1 204 ? 5.594 -14.965 -12.047 1.00 65.88 204 SER A CA 1
ATOM 1601 C C . SER A 1 204 ? 6.124 -15.487 -10.708 1.00 65.88 204 SER A C 1
ATOM 1603 O O . SER A 1 204 ? 5.380 -15.550 -9.732 1.00 65.88 204 SER A O 1
ATOM 1605 N N . GLY A 1 205 ? 7.403 -15.868 -10.652 1.00 70.19 205 GLY A N 1
ATOM 1606 C CA . GLY A 1 205 ? 8.075 -16.321 -9.435 1.00 70.19 205 GLY A CA 1
ATOM 1607 C C . GLY A 1 205 ? 8.203 -15.211 -8.395 1.00 70.19 205 GLY A C 1
ATOM 1608 O O . GLY A 1 205 ? 7.885 -15.436 -7.227 1.00 70.19 205 GLY A O 1
ATOM 1609 N N . VAL A 1 206 ? 8.575 -13.997 -8.818 1.00 73.31 206 VAL A N 1
ATOM 1610 C CA . VAL A 1 206 ? 8.583 -12.808 -7.947 1.00 73.31 206 VAL A CA 1
ATOM 1611 C C . VAL A 1 206 ? 7.192 -12.562 -7.374 1.00 73.31 206 VAL A C 1
ATOM 1613 O O . VAL A 1 206 ? 7.045 -12.394 -6.163 1.00 73.31 206 VAL A O 1
ATOM 1616 N N . TYR A 1 207 ? 6.163 -12.649 -8.217 1.00 72.75 207 TYR A N 1
ATOM 1617 C CA . TYR A 1 207 ? 4.780 -12.495 -7.783 1.00 72.75 207 TYR A CA 1
ATOM 1618 C C . TYR A 1 207 ? 4.333 -13.549 -6.785 1.00 72.75 207 TYR A C 1
ATOM 1620 O O . TYR A 1 207 ? 3.733 -13.207 -5.767 1.00 72.75 207 TYR A O 1
ATOM 1628 N N . PHE A 1 208 ? 4.658 -14.816 -7.027 1.00 75.81 208 PHE A N 1
ATOM 1629 C CA . PHE A 1 208 ? 4.330 -15.893 -6.101 1.00 75.81 208 PHE A CA 1
ATOM 1630 C C . PHE A 1 208 ? 5.008 -15.696 -4.738 1.00 75.81 208 PHE A C 1
ATOM 1632 O O . PHE A 1 208 ? 4.367 -15.856 -3.697 1.00 75.81 208 PHE A O 1
ATOM 1639 N N . ILE A 1 209 ? 6.283 -15.294 -4.731 1.00 79.38 209 ILE A N 1
ATOM 1640 C CA . ILE A 1 209 ? 7.028 -15.015 -3.499 1.00 79.38 209 ILE A CA 1
ATOM 1641 C C . ILE A 1 209 ? 6.398 -13.840 -2.754 1.00 79.38 209 ILE A C 1
ATOM 1643 O O . ILE A 1 209 ? 6.115 -13.966 -1.563 1.00 79.38 209 ILE A O 1
ATOM 1647 N N . THR A 1 210 ? 6.122 -12.719 -3.425 1.00 80.88 210 THR A N 1
ATOM 1648 C CA . THR A 1 210 ? 5.474 -11.580 -2.768 1.00 80.88 210 THR A CA 1
ATOM 1649 C C . THR A 1 210 ? 4.095 -11.959 -2.235 1.00 80.88 210 THR A C 1
ATOM 1651 O O . THR A 1 210 ? 3.788 -11.650 -1.089 1.00 80.88 210 THR A O 1
ATOM 1654 N N . ALA A 1 211 ? 3.292 -12.698 -2.999 1.00 78.44 211 ALA A N 1
ATOM 1655 C CA . ALA A 1 211 ? 1.988 -13.188 -2.560 1.00 78.44 211 ALA A CA 1
ATOM 1656 C C . ALA A 1 211 ? 2.071 -13.997 -1.261 1.00 78.44 211 ALA A C 1
ATOM 1658 O O . ALA A 1 211 ? 1.287 -13.786 -0.327 1.00 78.44 211 ALA A O 1
ATOM 1659 N N . ALA A 1 212 ? 3.029 -14.925 -1.211 1.00 83.69 212 ALA A N 1
ATOM 1660 C CA . ALA A 1 212 ? 3.284 -15.755 -0.050 1.00 83.69 212 ALA A CA 1
ATOM 1661 C C . ALA A 1 212 ? 3.725 -14.894 1.137 1.00 83.69 212 ALA A C 1
ATOM 1663 O O . ALA A 1 212 ? 3.142 -15.013 2.211 1.00 83.69 212 ALA A O 1
ATOM 1664 N N . LEU A 1 213 ? 4.679 -13.980 0.938 1.00 86.50 213 LEU A N 1
ATOM 1665 C CA . LEU A 1 213 ? 5.166 -13.076 1.981 1.00 86.50 213 LEU A CA 1
ATOM 1666 C C . LEU A 1 213 ? 4.053 -12.175 2.527 1.00 86.50 213 LEU A C 1
ATOM 1668 O O . LEU A 1 213 ? 3.870 -12.127 3.737 1.00 86.50 213 LEU A O 1
ATOM 1672 N N . THR A 1 214 ? 3.254 -11.538 1.670 1.00 88.56 214 THR A N 1
ATOM 1673 C CA . THR A 1 214 ? 2.120 -10.693 2.079 1.00 88.56 214 THR A CA 1
ATOM 1674 C C . THR A 1 214 ? 1.065 -11.499 2.840 1.00 88.56 214 THR A C 1
ATOM 1676 O O . THR A 1 214 ? 0.541 -11.047 3.859 1.00 88.56 214 THR A O 1
ATOM 1679 N N . THR A 1 215 ? 0.764 -12.722 2.392 1.00 89.81 215 THR A N 1
ATOM 1680 C CA . THR A 1 215 ? -0.188 -13.602 3.087 1.00 89.81 215 THR A CA 1
ATOM 1681 C C . THR A 1 215 ? 0.353 -14.063 4.441 1.00 89.81 215 THR A C 1
ATOM 1683 O O . THR A 1 215 ? -0.387 -14.063 5.425 1.00 89.81 215 THR A O 1
ATOM 1686 N N . LEU A 1 216 ? 1.637 -14.427 4.512 1.00 91.00 216 LEU A N 1
ATOM 1687 C CA . LEU A 1 216 ? 2.319 -14.820 5.747 1.00 91.00 216 LEU A CA 1
ATOM 1688 C C . LEU A 1 216 ? 2.407 -13.657 6.731 1.00 91.00 216 LEU A C 1
ATOM 1690 O O . LEU A 1 216 ? 2.158 -13.851 7.915 1.00 91.00 216 LEU A O 1
ATOM 1694 N N . GLU A 1 217 ? 2.701 -12.453 6.252 1.00 90.81 217 GLU A N 1
ATOM 1695 C CA . GLU A 1 217 ? 2.731 -11.241 7.062 1.00 90.81 217 GLU A CA 1
ATOM 1696 C C . GLU A 1 217 ? 1.351 -10.945 7.654 1.00 90.81 217 GLU A C 1
ATOM 1698 O O . GLU A 1 217 ? 1.222 -10.708 8.855 1.00 90.81 217 GLU A O 1
ATOM 1703 N N . LEU A 1 218 ? 0.296 -11.048 6.841 1.00 91.12 218 LEU A N 1
ATOM 1704 C CA . LEU A 1 218 ? -1.078 -10.873 7.300 1.00 91.12 218 LEU A CA 1
ATOM 1705 C C . LEU A 1 218 ? -1.483 -11.956 8.314 1.00 91.12 218 LEU A C 1
ATOM 1707 O O . LEU A 1 218 ? -2.108 -11.657 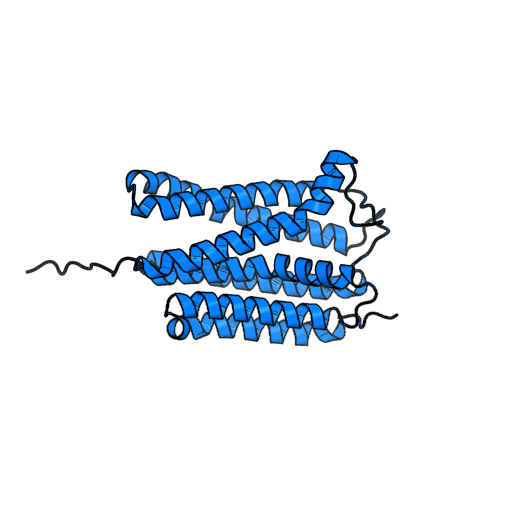9.335 1.00 91.12 218 LEU A O 1
ATOM 1711 N N . ALA A 1 219 ? -1.099 -13.210 8.064 1.00 92.12 219 ALA A N 1
ATOM 1712 C CA . ALA A 1 219 ? -1.332 -14.318 8.982 1.00 92.12 219 ALA A CA 1
ATOM 1713 C C . ALA A 1 219 ? -0.590 -14.108 10.308 1.00 92.12 219 ALA A C 1
ATOM 1715 O O . ALA A 1 219 ? -1.193 -14.261 11.368 1.00 92.12 219 ALA A O 1
ATOM 1716 N N . ALA A 1 220 ? 0.679 -13.699 10.264 1.00 91.94 220 ALA A N 1
ATOM 1717 C CA . ALA A 1 220 ? 1.486 -13.398 11.439 1.00 91.94 220 ALA A CA 1
ATOM 1718 C C . ALA A 1 220 ? 0.893 -12.231 12.236 1.00 91.94 220 ALA A C 1
ATOM 1720 O O . ALA A 1 220 ? 0.732 -12.342 13.452 1.00 91.94 220 ALA A O 1
ATOM 1721 N N . ALA A 1 221 ? 0.486 -11.151 11.561 1.00 89.50 221 ALA A N 1
ATOM 1722 C CA . ALA A 1 221 ? -0.171 -10.013 12.189 1.00 89.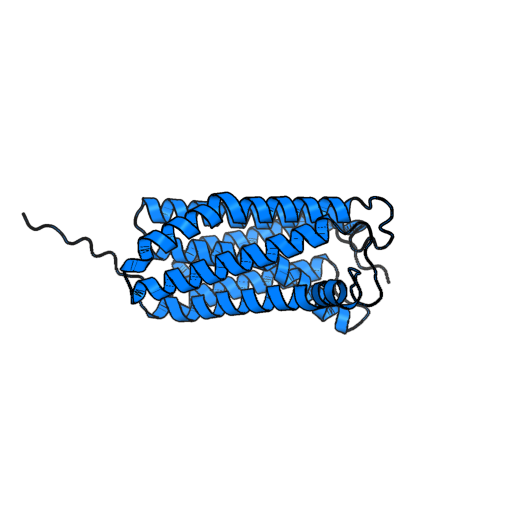50 221 ALA A CA 1
ATOM 1723 C C . ALA A 1 221 ? -1.430 -10.449 12.950 1.00 89.50 221 ALA A C 1
ATOM 1725 O O . ALA A 1 221 ? -1.574 -10.119 14.128 1.00 89.50 221 ALA A O 1
ATOM 1726 N N . PHE A 1 222 ? -2.310 -11.238 12.325 1.00 91.81 222 PHE A N 1
ATOM 1727 C CA . PHE A 1 222 ? -3.527 -11.733 12.973 1.00 91.81 222 PHE A CA 1
ATOM 1728 C C . PHE A 1 222 ? -3.267 -12.783 14.057 1.00 91.81 222 PHE A C 1
ATOM 1730 O O . PHE A 1 222 ? -3.963 -12.784 15.074 1.00 91.81 222 PHE A O 1
ATOM 1737 N N . ALA A 1 223 ? -2.277 -13.657 13.882 1.00 89.88 223 ALA A N 1
ATOM 1738 C CA . ALA A 1 223 ? -1.906 -14.662 14.874 1.00 89.88 223 ALA A CA 1
ATOM 1739 C C . ALA A 1 223 ? -1.351 -14.019 16.152 1.00 89.88 223 ALA A C 1
ATOM 1741 O O . ALA A 1 223 ? -1.788 -14.367 17.247 1.00 89.88 223 ALA A O 1
ATOM 1742 N N . LEU A 1 224 ? -0.466 -13.024 16.023 1.00 88.56 224 LEU A N 1
ATOM 1743 C CA . LEU A 1 224 ? 0.162 -12.331 17.156 1.00 88.56 224 LEU A CA 1
ATOM 1744 C C . LEU A 1 224 ? -0.828 -11.543 18.018 1.00 88.56 224 LEU A C 1
ATOM 1746 O O . LEU A 1 224 ? -0.558 -11.272 19.185 1.00 88.56 224 LEU A O 1
ATOM 1750 N N . VAL A 1 225 ? -1.987 -11.193 17.464 1.00 87.19 225 VAL A N 1
ATOM 1751 C CA . VAL A 1 225 ? -3.084 -10.554 18.202 1.00 87.19 225 VAL A CA 1
ATOM 1752 C C . VAL A 1 225 ? -4.219 -11.527 18.543 1.00 87.19 225 VAL A C 1
ATOM 1754 O O . VAL A 1 225 ? -5.282 -11.077 18.967 1.00 87.19 225 VAL A O 1
ATOM 1757 N N . GLY A 1 226 ? -4.024 -12.834 18.322 1.00 86.31 226 GLY A N 1
ATOM 1758 C CA . GLY A 1 226 ? -4.973 -13.898 18.658 1.00 86.31 226 GLY A CA 1
ATOM 1759 C C . GLY A 1 226 ? -6.259 -13.913 17.826 1.00 86.31 226 GLY A C 1
ATOM 1760 O O . GLY A 1 226 ? -7.270 -14.413 18.305 1.00 86.31 226 GLY A O 1
ATOM 1761 N N . ARG A 1 227 ? -6.252 -13.346 16.609 1.00 88.56 227 ARG A N 1
ATOM 1762 C CA . ARG A 1 227 ? -7.458 -13.124 15.780 1.00 88.56 227 ARG A CA 1
ATOM 1763 C C . ARG A 1 227 ? -7.418 -13.784 14.401 1.00 88.56 227 ARG A C 1
ATOM 1765 O O . ARG A 1 227 ? -8.050 -13.321 13.446 1.00 88.56 227 ARG A O 1
ATOM 1772 N N . LEU A 1 228 ? -6.640 -14.858 14.267 1.00 89.19 228 LEU A N 1
ATOM 1773 C CA . LEU A 1 228 ? -6.469 -15.568 12.997 1.00 89.19 228 LEU A CA 1
ATOM 1774 C C . LEU A 1 228 ? -7.793 -16.172 12.495 1.00 89.19 228 LEU A C 1
ATOM 1776 O O . LEU A 1 228 ? -8.117 -16.085 11.310 1.00 89.19 228 LEU A O 1
ATOM 1780 N N . ARG A 1 229 ? -8.597 -16.741 13.403 1.00 91.25 229 ARG A N 1
ATOM 1781 C CA . ARG A 1 229 ? -9.853 -17.427 13.063 1.00 91.25 229 ARG A CA 1
ATOM 1782 C C . ARG A 1 229 ? -10.917 -16.455 12.555 1.00 91.25 229 ARG A C 1
ATOM 1784 O O . ARG A 1 229 ? -11.616 -16.757 11.586 1.00 91.25 229 ARG A O 1
ATOM 1791 N N . GLU A 1 230 ? -11.020 -15.285 13.175 1.00 90.31 230 GLU A N 1
ATOM 1792 C CA . GLU A 1 230 ? -11.948 -14.211 12.818 1.00 90.31 230 GLU A CA 1
ATOM 1793 C C . GLU A 1 230 ? -11.612 -13.607 11.450 1.00 90.31 230 GLU A C 1
ATOM 1795 O O . GLU A 1 230 ? -12.507 -13.170 10.722 1.00 90.31 230 GLU A O 1
ATOM 1800 N N . ASN A 1 231 ? -10.330 -13.633 11.076 1.00 91.38 231 ASN A N 1
ATOM 1801 C CA . ASN A 1 231 ? -9.810 -13.016 9.860 1.00 91.38 231 ASN A CA 1
ATOM 1802 C C . ASN A 1 231 ? -9.495 -14.012 8.728 1.00 91.38 231 ASN A C 1
ATOM 1804 O O . ASN A 1 231 ? -8.934 -13.622 7.705 1.00 91.38 231 ASN A O 1
ATOM 1808 N N . ARG A 1 232 ? -9.947 -15.271 8.829 1.00 92.38 232 ARG A N 1
ATOM 1809 C CA . ARG A 1 232 ? -9.781 -16.299 7.778 1.00 92.38 232 ARG A CA 1
ATOM 1810 C C . ARG A 1 232 ? -10.241 -15.853 6.386 1.00 92.38 232 ARG A C 1
ATOM 1812 O O . ARG A 1 232 ? -9.635 -16.225 5.392 1.00 92.38 232 ARG A O 1
ATOM 1819 N N . PHE A 1 233 ? -11.294 -15.033 6.315 1.00 92.06 233 PHE A N 1
ATOM 1820 C CA . PHE A 1 233 ? -11.781 -14.483 5.048 1.00 92.06 233 PHE A CA 1
ATOM 1821 C C . PHE A 1 233 ? -10.764 -13.534 4.411 1.00 92.06 233 PHE A C 1
ATOM 1823 O O . PHE A 1 233 ? -10.580 -13.584 3.204 1.00 92.06 233 PHE A O 1
ATOM 1830 N N . ALA A 1 234 ? -10.107 -12.681 5.204 1.00 89.94 234 ALA A N 1
ATOM 1831 C CA . ALA A 1 234 ? -9.099 -11.760 4.687 1.00 89.94 234 ALA A CA 1
ATOM 1832 C C . ALA A 1 234 ? -7.906 -12.535 4.113 1.00 89.94 234 ALA A C 1
ATOM 1834 O O . ALA A 1 234 ? -7.486 -12.256 2.996 1.00 89.94 234 ALA A O 1
ATOM 1835 N N . LEU A 1 235 ? -7.440 -13.559 4.835 1.00 91.12 235 LEU A N 1
ATOM 1836 C CA . LEU A 1 235 ? -6.359 -14.440 4.385 1.00 91.12 235 LEU A CA 1
ATOM 1837 C C . LEU A 1 235 ? -6.728 -15.193 3.107 1.00 91.12 235 LEU A C 1
ATOM 1839 O O . LEU A 1 235 ? -5.972 -15.169 2.144 1.00 91.12 235 LEU A O 1
ATOM 1843 N N . ALA A 1 236 ? -7.911 -15.813 3.077 1.00 91.75 236 ALA A N 1
ATOM 1844 C CA . ALA A 1 236 ? -8.389 -16.540 1.906 1.00 91.75 236 ALA A CA 1
ATOM 1845 C C . ALA A 1 236 ? -8.593 -15.619 0.696 1.00 91.75 236 ALA A C 1
ATOM 1847 O O . ALA A 1 236 ? -8.300 -16.018 -0.425 1.00 91.75 236 ALA A O 1
ATOM 1848 N N . LEU A 1 237 ? -9.074 -14.391 0.911 1.00 92.81 237 LEU A N 1
ATOM 1849 C CA . LEU A 1 237 ? -9.275 -13.419 -0.157 1.00 92.81 237 LEU A CA 1
ATOM 1850 C C . LEU A 1 237 ? -7.941 -12.953 -0.749 1.00 92.81 237 LEU A C 1
ATOM 1852 O O . LEU A 1 237 ? -7.806 -12.938 -1.968 1.00 92.81 237 LEU A O 1
ATOM 1856 N N . VAL A 1 238 ? -6.958 -12.607 0.089 1.00 89.69 238 VAL A N 1
ATOM 1857 C CA . VAL A 1 238 ? -5.619 -12.220 -0.382 1.00 89.69 238 VAL A CA 1
ATOM 1858 C C . VAL A 1 238 ? -4.974 -13.396 -1.114 1.00 89.69 238 VAL A C 1
ATOM 1860 O O . VAL A 1 238 ? -4.694 -13.273 -2.299 1.00 89.69 238 VAL A O 1
ATOM 1863 N N . ALA A 1 239 ? -4.868 -14.566 -0.477 1.00 88.75 239 ALA A N 1
ATOM 1864 C CA . ALA A 1 239 ? -4.267 -15.751 -1.088 1.00 88.75 239 ALA A CA 1
ATOM 1865 C C . ALA A 1 239 ? -4.964 -16.157 -2.399 1.00 88.75 239 ALA A C 1
ATOM 1867 O O . ALA A 1 239 ? -4.314 -16.345 -3.425 1.00 88.75 239 ALA A O 1
ATOM 1868 N N . GLY A 1 240 ? -6.295 -16.262 -2.379 1.00 88.19 240 GLY A N 1
ATOM 1869 C CA . GLY A 1 240 ? -7.089 -16.690 -3.527 1.00 88.19 240 GLY A CA 1
ATOM 1870 C C . GLY A 1 240 ? -7.049 -15.692 -4.680 1.00 88.19 240 GLY A C 1
ATOM 1871 O O . GLY A 1 240 ? -6.866 -16.099 -5.824 1.00 88.19 240 GLY A O 1
ATOM 1872 N N . SER A 1 241 ? -7.169 -14.389 -4.400 1.00 88.69 241 SER A N 1
ATOM 1873 C CA . SER A 1 241 ? -7.063 -13.367 -5.449 1.00 88.69 241 SER A CA 1
ATOM 1874 C C . SER A 1 241 ? -5.679 -13.359 -6.091 1.00 88.69 241 SER A C 1
ATOM 1876 O O . SER A 1 241 ? -5.593 -13.201 -7.305 1.00 88.69 241 SER A O 1
ATOM 1878 N N . THR A 1 242 ? -4.615 -13.609 -5.325 1.00 80.94 242 THR A N 1
ATOM 1879 C CA . THR A 1 242 ? -3.270 -13.616 -5.900 1.00 80.94 242 THR A CA 1
ATOM 1880 C C . THR A 1 242 ? -3.011 -14.860 -6.732 1.00 80.94 242 THR A C 1
ATOM 1882 O O . THR A 1 242 ? -2.445 -14.748 -7.811 1.00 80.94 242 THR A O 1
ATOM 1885 N N . VAL A 1 243 ? -3.497 -16.034 -6.313 1.00 82.50 243 VAL A N 1
ATOM 1886 C CA . VAL A 1 243 ? -3.468 -17.234 -7.167 1.00 82.50 243 VAL A CA 1
ATOM 1887 C C . VAL A 1 243 ? -4.218 -16.981 -8.477 1.00 82.50 243 VAL A C 1
ATOM 1889 O O . VAL A 1 243 ? -3.702 -17.302 -9.545 1.00 82.50 243 VAL A O 1
ATOM 1892 N N . LEU A 1 244 ? -5.401 -16.360 -8.413 1.00 84.44 244 LEU A N 1
ATOM 1893 C CA . LEU A 1 244 ? -6.169 -16.009 -9.609 1.00 84.44 244 LEU A CA 1
ATOM 1894 C C . LEU A 1 244 ? -5.405 -15.050 -10.523 1.00 84.44 244 LEU A C 1
ATOM 1896 O O . LEU A 1 244 ? -5.401 -15.267 -11.729 1.00 84.44 244 LEU A O 1
ATOM 1900 N N . VAL A 1 245 ? -4.740 -14.031 -9.973 1.00 81.19 245 VAL A N 1
ATOM 1901 C CA . VAL A 1 245 ? -3.922 -13.100 -10.762 1.00 81.19 245 VAL A CA 1
ATOM 1902 C C . VAL A 1 245 ? -2.723 -13.794 -11.381 1.00 81.19 245 VAL A C 1
ATOM 1904 O O . VAL A 1 245 ? -2.494 -13.595 -12.564 1.00 81.19 245 VAL A O 1
ATOM 1907 N N . ILE A 1 246 ? -2.009 -14.651 -10.651 1.00 76.50 246 ILE A N 1
ATOM 1908 C CA . ILE A 1 246 ? -0.873 -15.400 -11.204 1.00 76.50 246 ILE A CA 1
ATOM 1909 C C . ILE A 1 246 ? -1.328 -16.280 -12.373 1.00 76.50 246 ILE A C 1
ATOM 1911 O O . ILE A 1 246 ? -0.687 -16.293 -13.420 1.00 76.50 246 ILE A O 1
ATOM 1915 N N . VAL A 1 247 ? -2.450 -16.991 -12.224 1.00 78.88 247 VAL A N 1
ATOM 1916 C CA . VAL A 1 247 ? -3.008 -17.838 -13.290 1.00 78.88 247 VAL A CA 1
ATOM 1917 C C . VAL A 1 247 ? -3.481 -16.991 -14.468 1.00 78.88 247 VAL A C 1
ATOM 1919 O O . VAL A 1 247 ? -3.144 -17.296 -15.610 1.00 78.88 247 VAL A O 1
ATOM 1922 N N . ALA A 1 248 ? -4.223 -15.914 -14.210 1.00 74.56 248 ALA A N 1
ATOM 1923 C CA . ALA A 1 248 ? -4.733 -15.036 -15.253 1.00 74.56 248 ALA A CA 1
ATOM 1924 C C . ALA A 1 248 ? -3.595 -14.344 -16.006 1.00 74.56 248 ALA A C 1
ATOM 1926 O O . ALA A 1 248 ? -3.600 -14.349 -17.224 1.00 74.56 248 ALA A O 1
ATOM 1927 N N . ALA A 1 249 ? -2.599 -13.806 -15.306 1.00 69.75 249 ALA A N 1
ATOM 1928 C CA . ALA A 1 249 ? -1.459 -13.113 -15.893 1.00 69.75 249 ALA A CA 1
ATOM 1929 C C . ALA A 1 249 ? -0.407 -14.066 -16.496 1.00 69.75 249 ALA A C 1
ATOM 1931 O O . ALA A 1 249 ? 0.480 -13.602 -17.211 1.00 69.75 249 ALA A O 1
ATOM 1932 N N . SER A 1 250 ? -0.523 -15.384 -16.266 1.00 71.00 250 SER A N 1
ATOM 1933 C CA . SER A 1 250 ? 0.435 -16.397 -16.736 1.00 71.00 250 SER A CA 1
ATOM 1934 C C . SER A 1 250 ? 0.793 -16.344 -18.225 1.00 71.00 250 SER A C 1
ATOM 1936 O O . SER A 1 250 ? 1.977 -16.495 -18.520 1.00 71.00 250 SER A O 1
ATOM 1938 N N . PRO A 1 251 ? -0.131 -16.050 -19.166 1.00 69.00 251 PRO A N 1
ATOM 1939 C CA . PRO A 1 251 ? 0.213 -15.943 -20.585 1.00 69.00 251 PRO A CA 1
ATOM 1940 C C . PRO A 1 251 ? 1.075 -14.721 -20.927 1.00 69.00 251 PRO A C 1
ATOM 1942 O O . PRO A 1 251 ? 1.660 -14.670 -22.005 1.00 69.00 251 PRO A O 1
ATOM 1945 N N . TRP A 1 252 ? 1.112 -13.722 -20.042 1.00 66.81 252 TRP A N 1
ATOM 1946 C CA . TRP A 1 252 ? 1.801 -12.446 -20.247 1.00 66.81 252 TRP A CA 1
ATOM 1947 C C . TRP A 1 252 ? 3.082 -12.314 -19.427 1.00 66.81 252 TRP A C 1
ATOM 1949 O O . TRP A 1 252 ? 3.788 -11.321 -19.578 1.00 66.81 252 TRP A O 1
ATOM 1959 N N . TYR A 1 253 ? 3.394 -13.288 -18.571 1.00 63.97 253 TYR A N 1
ATOM 1960 C CA . TYR A 1 253 ? 4.670 -13.302 -17.878 1.00 63.97 253 TYR A CA 1
ATOM 1961 C C . TYR A 1 253 ? 5.773 -13.758 -18.816 1.00 63.97 253 TYR A C 1
ATOM 1963 O O . TYR A 1 253 ? 5.734 -14.862 -19.361 1.00 63.97 253 TYR A O 1
ATOM 1971 N N . SER A 1 254 ? 6.797 -12.926 -18.949 1.00 58.62 254 SER A N 1
ATOM 1972 C CA . SER A 1 254 ? 8.046 -13.380 -19.529 1.00 58.62 254 SER A CA 1
ATOM 1973 C C . SER A 1 254 ? 8.709 -14.409 -18.597 1.00 58.62 254 SER A C 1
ATOM 1975 O O . SER A 1 254 ? 8.911 -14.185 -17.396 1.00 58.62 254 SER A O 1
ATOM 1977 N N . VAL A 1 255 ? 9.065 -15.569 -19.156 1.00 53.88 255 VAL A N 1
ATOM 1978 C CA . VAL A 1 255 ? 10.279 -16.250 -18.699 1.00 53.88 255 VAL A CA 1
ATOM 1979 C C . VAL A 1 255 ? 11.388 -15.276 -19.074 1.00 53.88 255 VAL A C 1
ATOM 1981 O O . VAL A 1 255 ? 11.386 -14.790 -20.204 1.00 53.88 255 VAL A O 1
ATOM 1984 N N . TRP A 1 256 ? 12.234 -14.878 -18.125 1.00 47.62 256 TRP A N 1
ATOM 1985 C CA . TRP A 1 256 ? 13.361 -14.015 -18.460 1.00 47.62 256 TRP A CA 1
ATOM 1986 C C . TRP A 1 256 ? 14.203 -14.793 -19.470 1.00 47.62 256 TRP A C 1
ATOM 1988 O O . TRP A 1 256 ? 14.828 -15.790 -19.113 1.00 47.62 256 TRP A O 1
ATOM 1998 N N . ASP A 1 257 ? 14.104 -14.405 -20.741 1.00 37.19 257 ASP A N 1
ATOM 1999 C CA . ASP A 1 257 ? 15.015 -14.866 -21.773 1.00 37.19 257 ASP A CA 1
ATOM 2000 C C . ASP A 1 257 ? 16.395 -14.372 -21.326 1.00 37.19 257 ASP A C 1
ATOM 2002 O O . ASP A 1 257 ? 16.590 -13.168 -21.140 1.00 37.19 257 ASP A O 1
ATOM 2006 N N . THR A 1 258 ? 17.299 -15.319 -21.076 1.00 38.00 258 THR A N 1
ATOM 2007 C CA . THR A 1 258 ? 18.748 -15.081 -21.022 1.00 38.00 258 THR A CA 1
ATOM 2008 C C . THR A 1 258 ? 19.210 -14.258 -22.214 1.00 38.00 258 THR A C 1
ATOM 2010 O O . THR A 1 258 ? 18.768 -14.605 -23.337 1.00 38.00 258 THR A O 1
#